Protein AF-A0A2D3D7M2-F1 (afdb_monomer)

pLDDT: mean 86.62, std 9.61, range [43.41, 96.88]

Radius of gyration: 18.15 Å; Cα contacts (8 Å, |Δi|>4): 317; chains: 1; bounding box: 44×39×52 Å

Solvent-accessible surface area (backbone atoms only — not comparable to full-atom values): 11928 Å² total; per-residue (Å²): 133,82,81,83,58,81,52,64,62,19,51,50,49,32,52,54,51,50,49,53,54,52,56,52,27,67,40,88,62,20,60,37,79,91,28,72,54,25,51,49,46,52,49,51,46,51,49,50,35,50,48,37,46,75,18,46,43,56,82,40,58,72,70,36,34,52,52,14,38,52,46,11,52,52,25,34,48,25,42,74,31,35,63,54,14,27,73,74,68,73,52,82,61,94,44,69,72,51,36,53,54,26,9,57,51,21,22,52,56,39,44,57,52,48,51,52,49,50,51,51,54,50,51,52,55,56,71,70,45,82,80,76,70,66,57,70,60,45,42,54,33,32,51,51,52,28,51,21,22,34,20,31,29,20,49,72,42,42,12,47,61,70,62,55,81,87,60,58,68,67,58,52,50,50,49,52,49,51,43,50,50,52,43,52,52,33,50,55,48,37,48,53,47,60,58,70,58,76,60,53,96,82,53,66,63,35,48,53,17,51,13,44,43,42,55,19,43,38,10,39,47,38,37,50,46,44,56,56,58,76,75,109

Organism: NCBI:txid35760

Mean predicted aligned error: 5.94 Å

Foldseek 3Di:
DPPFDDLPLLQVLQVVLCCVLLVLLLPPCLQPLPDPSLVVNLVSLLVLLVVLLQQPQADQPDVLSVLLSVLLVQLLCLLSDLVLLCVVVVDDDPDDLVSNLSSLVSSVVSLVVSLVVQLVVLVVVQVPDPPRPPSVRSSVSSSLSNLLSNLSSLSSCSSVLNPVDPFDVVLSVVLVVVLVVQLVVLSVVLSVCSRVRDGDPPRDPNSNSSSSSSSSNSSNSSSVSSNVRSVD

Nearest PDB structures (foldseek):
  9ivm-assembly1_R  TM=2.338E-01  e=2.227E-01  Homo sapiens
  8qae-assembly1_A  TM=3.007E-01  e=8.054E-01  synthetic construct

Secondary structure (DSSP, 8-state):
-------HHHHHHHHHHHHHHHHHHTSTTTT-TTSHHHHHHHHHHHHHHHHHHHH--S--HHHHHHHHHHHHHHHHHHHH-HHHHHHHH----SSHHHHHHHHHHHHHHHHHHHHHHHHHHHHHHHHT-SS--SHHHHHHHHHHHHHHHHHHGGGGGHHHHHS--SS-HHHHHHHHHHHHHHHHHHHHHHHHHHHH----TT-S-HHHHHHHHHHHHHHHHHHHHHHHHHT-

Sequence (232 aa):
MQPSRSVTRPLLVQIVAYVVLVALACIPGSANVGGVVYSLLLSVVGVLIMLSAFFTPLRDGLPGRITACVLGFCSMICAATPFLGELVFGVHPDGVERSESLSVSAWLAGCATLLVMLLVVSFARQMARNPRTDMIVQMSHMVMDGVSCIAAAGWCFLPMLMHADGVRPVVRALTLAAVALVALALAAMSCLWTRDVRPLDDARSPWIGMGMMPLMLTGAAVGIAVLVMLLV

Structure (mmCIF, N/CA/C/O backbone):
data_AF-A0A2D3D7M2-F1
#
_entry.id   AF-A0A2D3D7M2-F1
#
loop_
_atom_site.group_PDB
_atom_site.id
_atom_site.type_symbol
_atom_site.label_atom_id
_atom_site.label_alt_id
_atom_site.label_comp_id
_atom_site.label_asym_id
_atom_site.label_entity_id
_atom_site.label_seq_id
_atom_site.pdbx_PDB_ins_code
_atom_site.Cartn_x
_atom_site.Cartn_y
_atom_site.Cartn_z
_atom_site.occupancy
_atom_site.B_iso_or_equiv
_atom_site.auth_seq_id
_atom_site.auth_comp_id
_atom_site.auth_asym_id
_atom_site.auth_atom_id
_atom_site.pdbx_PDB_model_num
ATOM 1 N N . MET A 1 1 ? -20.408 -23.092 21.092 1.00 43.41 1 MET A N 1
ATOM 2 C CA . MET A 1 1 ? -19.879 -23.044 19.712 1.00 43.41 1 MET A CA 1
ATOM 3 C C . MET A 1 1 ? -20.422 -21.792 19.041 1.00 43.41 1 MET A C 1
ATOM 5 O O . MET A 1 1 ? -21.629 -21.706 18.862 1.00 43.41 1 MET A O 1
ATOM 9 N N . GLN A 1 2 ? -19.585 -20.789 18.758 1.00 51.88 2 GLN A N 1
ATOM 10 C CA . GLN A 1 2 ? -20.015 -19.655 17.930 1.00 51.88 2 GLN A CA 1
ATOM 11 C C . GLN A 1 2 ? -20.214 -20.152 16.487 1.00 51.88 2 GLN A C 1
ATOM 13 O O . GLN A 1 2 ? -19.377 -20.921 16.011 1.00 51.88 2 GLN A O 1
ATOM 18 N N . PRO A 1 3 ? -21.296 -19.762 15.790 1.00 53.28 3 PRO A N 1
ATOM 19 C CA . PRO A 1 3 ? -21.499 -20.148 14.399 1.00 53.28 3 PRO A CA 1
ATOM 20 C C . PRO A 1 3 ? -20.334 -19.629 13.548 1.00 53.28 3 PRO A C 1
ATOM 22 O O . PRO A 1 3 ? -19.959 -18.457 13.644 1.00 53.28 3 PRO A O 1
ATOM 25 N N . SER A 1 4 ? -19.744 -20.503 12.729 1.00 61.88 4 SER A N 1
ATOM 26 C CA . SER A 1 4 ? -18.637 -20.147 11.841 1.00 61.88 4 SER A CA 1
ATOM 27 C C . SER A 1 4 ? -19.086 -19.054 10.874 1.00 61.88 4 SER A C 1
ATOM 29 O O . SER A 1 4 ? -19.951 -19.284 10.026 1.00 61.88 4 SER A O 1
ATOM 31 N N . ARG A 1 5 ? -18.517 -17.852 10.991 1.00 69.56 5 ARG A N 1
ATOM 32 C CA . ARG A 1 5 ? -18.797 -16.769 10.044 1.00 69.56 5 ARG A CA 1
ATOM 33 C C . ARG A 1 5 ? -18.229 -17.104 8.670 1.00 69.56 5 ARG A C 1
ATOM 35 O O . ARG A 1 5 ? -17.146 -17.674 8.557 1.00 69.56 5 ARG A O 1
ATOM 42 N N . SER A 1 6 ? -18.968 -16.738 7.624 1.00 78.88 6 SER A N 1
ATOM 43 C CA . SER A 1 6 ? -18.541 -16.954 6.240 1.00 78.88 6 SER A CA 1
ATOM 44 C C . SER A 1 6 ? -17.305 -16.110 5.923 1.00 78.88 6 SER A C 1
ATOM 46 O O . SER A 1 6 ? -17.348 -14.881 5.960 1.00 78.88 6 SER A O 1
ATOM 48 N N . VAL A 1 7 ? -16.214 -16.793 5.579 1.00 86.19 7 VAL A N 1
ATOM 49 C CA . VAL A 1 7 ? -14.939 -16.194 5.151 1.00 86.19 7 VAL A CA 1
ATOM 50 C C . VAL A 1 7 ? -14.919 -15.924 3.637 1.00 86.19 7 VAL A C 1
ATOM 52 O O . VAL A 1 7 ? -14.064 -15.212 3.122 1.00 86.19 7 VAL A O 1
ATOM 55 N N . THR A 1 8 ? -15.912 -16.428 2.903 1.00 88.00 8 THR A N 1
ATOM 56 C CA . THR A 1 8 ? -15.992 -16.317 1.441 1.00 88.00 8 THR A CA 1
ATOM 57 C C . THR A 1 8 ? -16.065 -14.865 0.970 1.00 88.00 8 THR A C 1
ATOM 59 O O . THR A 1 8 ? -15.413 -14.500 -0.000 1.00 88.00 8 THR A O 1
ATOM 62 N N . ARG A 1 9 ? -16.828 -14.014 1.668 1.00 89.62 9 ARG A N 1
ATOM 63 C CA . ARG A 1 9 ? -17.005 -12.598 1.298 1.00 89.62 9 ARG A CA 1
ATOM 64 C C . ARG A 1 9 ? -15.708 -11.777 1.383 1.00 89.62 9 ARG A C 1
ATOM 66 O O . ARG A 1 9 ? -15.372 -11.162 0.374 1.00 89.62 9 ARG A O 1
ATOM 73 N N . PRO A 1 10 ? -14.966 -11.752 2.511 1.00 89.25 10 PRO A N 1
ATOM 74 C CA . PRO A 1 10 ? -13.709 -11.001 2.579 1.00 89.25 10 PRO A CA 1
ATOM 75 C C . PRO A 1 10 ? -12.643 -11.538 1.615 1.00 89.25 10 PRO A C 1
ATOM 77 O O . PRO A 1 10 ? -11.911 -10.743 1.032 1.00 89.25 10 PRO A O 1
ATOM 80 N N . LEU A 1 11 ? -12.593 -12.855 1.382 1.00 91.62 11 LEU A N 1
ATOM 81 C CA . LEU A 1 11 ? -11.692 -13.438 0.380 1.00 91.62 11 LEU A CA 1
ATOM 82 C C . LEU A 1 11 ? -12.047 -13.004 -1.045 1.00 91.62 11 LEU A C 1
ATOM 84 O O . LEU A 1 11 ? -11.156 -12.698 -1.828 1.00 91.62 11 LEU A O 1
ATOM 88 N N . LEU A 1 12 ? -13.336 -12.930 -1.386 1.00 92.75 12 LEU A N 1
ATOM 89 C CA . LEU A 1 12 ? -13.764 -12.451 -2.700 1.00 92.75 12 LEU A CA 1
ATOM 90 C C . LEU A 1 12 ? -13.337 -10.993 -2.917 1.00 92.75 12 LEU A C 1
ATOM 92 O O . LEU A 1 12 ? -12.817 -10.668 -3.980 1.00 92.75 12 LEU A O 1
ATOM 96 N N . VAL A 1 13 ? -13.475 -10.139 -1.896 1.00 92.31 13 VAL A N 1
ATOM 97 C CA . VAL A 1 13 ? -12.991 -8.746 -1.939 1.00 92.31 13 VAL A CA 1
ATOM 98 C C . VAL A 1 13 ? -11.482 -8.692 -2.199 1.00 92.31 13 VAL A C 1
ATOM 100 O O . VAL A 1 13 ? -11.050 -7.925 -3.056 1.00 92.31 13 VAL A O 1
ATOM 103 N N . GLN A 1 14 ? -10.691 -9.531 -1.519 1.00 93.50 14 GLN A N 1
ATOM 104 C CA . GLN A 1 14 ? -9.246 -9.632 -1.760 1.00 93.50 14 GLN A CA 1
ATOM 105 C C . GLN A 1 14 ? -8.944 -10.028 -3.201 1.00 93.50 14 GLN A C 1
ATOM 107 O O . GLN A 1 14 ? -8.192 -9.331 -3.874 1.00 93.50 14 GLN A O 1
ATOM 112 N N . ILE A 1 15 ? -9.547 -11.118 -3.684 1.00 94.56 15 ILE A N 1
ATOM 113 C CA . ILE A 1 15 ? -9.306 -11.642 -5.034 1.00 94.56 15 ILE A CA 1
ATOM 114 C C . ILE A 1 15 ? -9.628 -10.579 -6.084 1.00 94.56 15 ILE A C 1
ATOM 116 O O . ILE A 1 15 ? -8.803 -10.320 -6.954 1.00 94.56 15 ILE A O 1
ATOM 120 N N . VAL A 1 16 ? -10.789 -9.923 -5.983 1.00 95.38 16 VAL A N 1
ATOM 121 C CA . VAL A 1 16 ? -11.181 -8.862 -6.922 1.00 95.38 16 VAL A CA 1
ATOM 122 C C . VAL A 1 16 ? -10.174 -7.714 -6.897 1.00 95.38 16 VAL A C 1
ATOM 124 O O . VAL A 1 16 ? -9.747 -7.258 -7.955 1.00 95.38 16 VAL A O 1
ATOM 127 N N . ALA A 1 17 ? -9.747 -7.270 -5.715 1.00 94.62 17 ALA A N 1
ATOM 128 C CA . ALA A 1 17 ? -8.796 -6.172 -5.602 1.00 94.62 17 ALA A CA 1
ATOM 129 C C . ALA A 1 17 ? -7.396 -6.535 -6.134 1.00 94.62 17 ALA A C 1
ATOM 131 O O . ALA A 1 17 ? -6.806 -5.736 -6.861 1.00 94.62 17 ALA A O 1
ATOM 132 N N . TYR A 1 18 ? -6.892 -7.744 -5.854 1.00 95.81 18 TYR A N 1
ATOM 133 C CA . TYR A 1 18 ? -5.643 -8.243 -6.442 1.00 95.81 18 TYR A C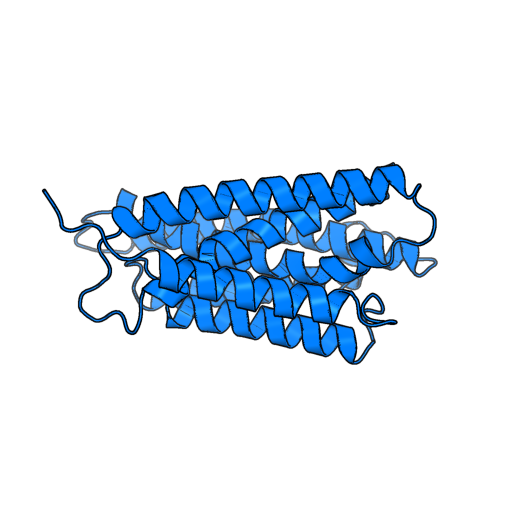A 1
ATOM 134 C C . TYR A 1 18 ? -5.735 -8.301 -7.968 1.00 95.81 18 TYR A C 1
ATOM 136 O O . TYR A 1 18 ? -4.822 -7.837 -8.643 1.00 95.81 18 TYR A O 1
ATOM 144 N N . VAL A 1 19 ? -6.839 -8.822 -8.517 1.00 95.94 19 VAL A N 1
ATOM 145 C CA . VAL A 1 19 ? -7.050 -8.887 -9.971 1.00 95.94 19 VAL A CA 1
ATOM 146 C C . VAL A 1 19 ? -7.011 -7.492 -10.587 1.00 95.94 19 VAL A C 1
ATOM 148 O O . VAL A 1 19 ? -6.330 -7.306 -11.588 1.00 95.94 19 VAL A O 1
ATOM 151 N N . VAL A 1 20 ? -7.678 -6.505 -9.981 1.00 95.69 20 VAL A N 1
ATOM 152 C CA . VAL A 1 20 ? -7.669 -5.118 -10.474 1.00 95.69 20 VAL A CA 1
ATOM 153 C C . VAL A 1 20 ? -6.257 -4.526 -10.456 1.00 95.69 20 VAL A C 1
ATOM 155 O O . VAL A 1 20 ? -5.818 -3.979 -11.466 1.00 95.69 20 VAL A O 1
ATOM 158 N N . LEU A 1 21 ? -5.531 -4.655 -9.341 1.00 95.31 21 LEU A N 1
ATOM 159 C CA . LEU A 1 21 ? -4.177 -4.106 -9.199 1.00 95.31 21 LEU A CA 1
ATOM 160 C C . LEU A 1 21 ? -3.185 -4.768 -10.162 1.00 95.31 21 LEU A C 1
ATOM 162 O O . LEU A 1 21 ? -2.430 -4.075 -10.841 1.00 95.31 21 LEU A O 1
ATOM 166 N N . VAL A 1 22 ? -3.214 -6.099 -10.260 1.00 94.94 22 VAL A N 1
ATOM 167 C CA . VAL A 1 22 ? -2.335 -6.861 -11.156 1.00 94.94 22 VAL A CA 1
ATOM 168 C C . VAL A 1 22 ? -2.667 -6.572 -12.615 1.00 94.94 22 VAL A C 1
ATOM 170 O O . VAL A 1 22 ? -1.752 -6.337 -13.399 1.00 94.94 22 VAL A O 1
ATOM 173 N N . ALA A 1 23 ? -3.951 -6.540 -12.986 1.00 94.38 23 ALA A N 1
ATOM 174 C CA . ALA A 1 23 ? -4.359 -6.222 -14.351 1.00 94.38 23 ALA A CA 1
ATOM 175 C C . ALA A 1 23 ? -3.849 -4.840 -14.770 1.00 94.38 23 ALA A C 1
ATOM 177 O O . ALA A 1 23 ? -3.286 -4.709 -15.852 1.00 94.38 23 ALA A O 1
ATOM 178 N N . LEU A 1 24 ? -3.984 -3.840 -13.893 1.00 93.06 24 LEU A N 1
ATOM 179 C CA . LEU A 1 24 ? -3.524 -2.479 -14.151 1.00 93.06 24 LEU A CA 1
ATOM 180 C C . LEU A 1 24 ? -1.994 -2.390 -14.249 1.00 93.06 24 LEU A C 1
ATOM 182 O O . LEU A 1 24 ? -1.477 -1.703 -15.128 1.00 93.06 24 LEU A O 1
ATOM 186 N N . ALA A 1 25 ? -1.274 -3.125 -13.400 1.00 92.25 25 ALA A N 1
ATOM 187 C CA . ALA A 1 25 ? 0.186 -3.185 -13.423 1.00 92.25 25 ALA A CA 1
ATOM 188 C C . ALA A 1 25 ? 0.766 -3.970 -14.608 1.00 92.25 25 ALA A C 1
ATOM 190 O O . ALA A 1 25 ? 1.936 -3.800 -14.920 1.00 92.25 25 ALA A O 1
ATOM 191 N N . CYS A 1 26 ? 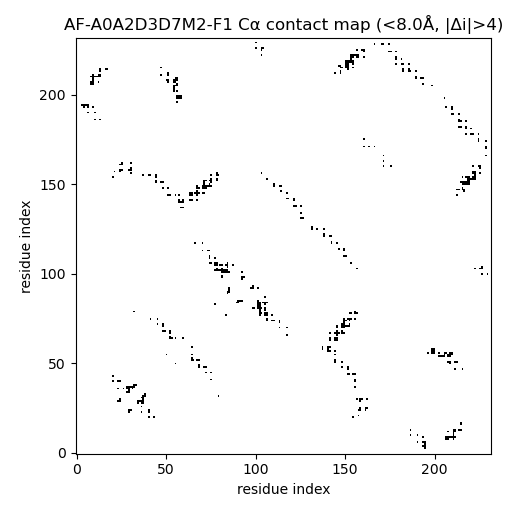-0.021 -4.820 -15.272 1.00 92.31 26 CYS A N 1
ATOM 192 C CA . CYS A 1 26 ? 0.411 -5.516 -16.489 1.00 92.31 26 CYS A CA 1
ATOM 193 C C . CYS A 1 26 ? 0.230 -4.674 -17.759 1.00 92.31 26 CYS A C 1
ATOM 195 O O . CYS A 1 26 ? 0.692 -5.079 -18.828 1.00 92.31 26 CYS A O 1
ATOM 197 N N . ILE A 1 27 ? -0.481 -3.542 -17.686 1.00 92.88 27 ILE A N 1
ATOM 198 C CA . ILE A 1 27 ? -0.710 -2.695 -18.857 1.00 92.88 27 ILE A CA 1
ATOM 199 C C . ILE A 1 27 ? 0.629 -2.072 -19.285 1.00 92.88 27 ILE A C 1
ATOM 201 O O . ILE A 1 27 ? 1.303 -1.463 -18.450 1.00 92.88 27 ILE A O 1
ATOM 205 N N . PRO A 1 28 ? 1.012 -2.158 -20.574 1.00 86.31 28 PRO A N 1
ATOM 206 C CA . PRO A 1 28 ? 2.222 -1.516 -21.074 1.00 86.31 28 PRO A CA 1
ATOM 207 C C . PRO A 1 28 ? 2.250 -0.017 -20.748 1.00 86.31 28 PRO A C 1
ATOM 209 O O . PRO A 1 28 ? 1.272 0.697 -20.969 1.00 86.31 28 PRO A O 1
ATOM 212 N N . GLY A 1 29 ? 3.376 0.462 -20.219 1.00 82.06 29 GLY A N 1
ATOM 213 C CA . GLY A 1 29 ? 3.531 1.857 -19.794 1.00 82.06 29 GLY A CA 1
ATOM 214 C C . GLY A 1 29 ? 2.978 2.170 -18.399 1.00 82.06 29 GLY A C 1
ATOM 215 O O . GLY A 1 29 ? 3.036 3.325 -17.983 1.00 82.06 29 GLY A O 1
ATOM 216 N N . SER A 1 30 ? 2.491 1.172 -17.652 1.00 86.50 30 SER A N 1
ATOM 217 C CA . SER A 1 30 ? 2.068 1.324 -16.250 1.00 86.50 30 SER A CA 1
ATOM 218 C C . SER A 1 30 ? 3.205 1.727 -15.303 1.00 86.50 30 SER A C 1
ATOM 220 O O . SER A 1 30 ? 2.939 2.364 -14.288 1.00 86.50 30 SER A O 1
ATOM 222 N N . ALA A 1 31 ? 4.459 1.400 -15.637 1.00 83.88 31 ALA A N 1
ATOM 223 C CA . ALA A 1 31 ? 5.645 1.795 -14.870 1.00 83.88 31 ALA A CA 1
ATOM 224 C C . ALA A 1 31 ? 6.023 3.275 -15.051 1.00 83.88 31 ALA A C 1
ATOM 226 O O . ALA A 1 31 ? 6.748 3.835 -14.234 1.00 83.88 31 ALA A O 1
ATOM 227 N N . ASN A 1 32 ? 5.504 3.944 -16.086 1.00 83.12 32 ASN A N 1
ATOM 228 C CA . ASN A 1 32 ? 5.784 5.357 -16.295 1.00 83.12 32 ASN A CA 1
ATOM 229 C C . ASN A 1 32 ? 4.994 6.203 -15.286 1.00 83.12 32 ASN A C 1
ATOM 231 O O . ASN A 1 32 ? 3.787 6.388 -15.446 1.00 83.12 32 ASN A O 1
ATOM 235 N N . VAL A 1 33 ? 5.689 6.759 -14.291 1.00 74.19 33 VAL A N 1
ATOM 236 C CA . VAL A 1 33 ? 5.120 7.586 -13.208 1.00 74.19 33 VAL A CA 1
ATOM 237 C C . VAL A 1 33 ? 4.312 8.786 -13.734 1.00 74.19 33 VAL A C 1
ATOM 239 O O . VAL A 1 33 ? 3.323 9.182 -13.123 1.00 74.19 33 VAL A O 1
ATOM 242 N N . GLY A 1 34 ? 4.672 9.339 -14.899 1.00 77.69 34 GLY A N 1
ATOM 243 C CA . GLY A 1 34 ? 3.922 10.424 -15.554 1.00 77.69 34 GLY A CA 1
ATOM 244 C C . GLY A 1 34 ? 2.757 9.955 -16.438 1.00 77.69 34 GLY A C 1
ATOM 245 O O . GLY A 1 34 ? 2.073 10.771 -17.054 1.00 77.69 34 GLY A O 1
ATOM 246 N N . GLY A 1 35 ? 2.548 8.644 -16.554 1.00 83.50 35 GLY A N 1
ATOM 247 C CA . GLY A 1 35 ? 1.571 8.034 -17.444 1.00 83.50 35 GLY A CA 1
ATOM 248 C C . GLY A 1 35 ? 0.143 8.031 -16.895 1.00 83.50 35 GLY A C 1
ATOM 249 O O . GLY A 1 35 ? -0.109 7.997 -15.687 1.00 83.50 35 GLY A O 1
ATOM 250 N N . VAL A 1 36 ? -0.825 7.974 -17.814 1.00 89.56 36 VAL A N 1
ATOM 251 C CA . VAL A 1 36 ? -2.258 7.850 -17.484 1.00 89.56 36 VAL A CA 1
ATOM 252 C C . VAL A 1 36 ? -2.530 6.577 -16.680 1.00 89.56 36 VAL A C 1
ATOM 254 O O . VAL A 1 36 ? -3.287 6.602 -15.716 1.00 89.56 36 VAL A O 1
ATOM 257 N N . VAL A 1 37 ? -1.879 5.467 -17.034 1.00 89.38 37 VAL A N 1
ATOM 258 C CA . VAL A 1 37 ? -2.061 4.170 -16.365 1.00 89.38 37 VAL A CA 1
ATOM 259 C C . VAL A 1 37 ? -1.553 4.204 -14.921 1.00 89.38 37 VAL A C 1
ATOM 261 O O . VAL A 1 37 ? -2.234 3.715 -14.022 1.00 89.38 37 VAL A O 1
ATOM 264 N N . TYR A 1 38 ? -0.410 4.846 -14.672 1.00 88.50 38 TYR A N 1
ATOM 265 C CA . TYR A 1 38 ? 0.096 5.047 -13.314 1.00 88.50 38 TYR A CA 1
ATOM 266 C C . TYR A 1 38 ? -0.825 5.964 -12.496 1.00 88.50 38 TYR A C 1
ATOM 268 O O . TYR A 1 38 ? -1.112 5.693 -11.332 1.00 88.50 38 TYR A O 1
ATOM 276 N N . SER A 1 39 ? -1.389 7.001 -13.123 1.00 91.50 39 SER A N 1
ATOM 277 C CA . SER A 1 39 ? -2.392 7.870 -12.487 1.00 91.50 39 SER A CA 1
ATOM 278 C C . SER A 1 39 ? -3.674 7.111 -12.117 1.00 91.50 39 SER A C 1
ATO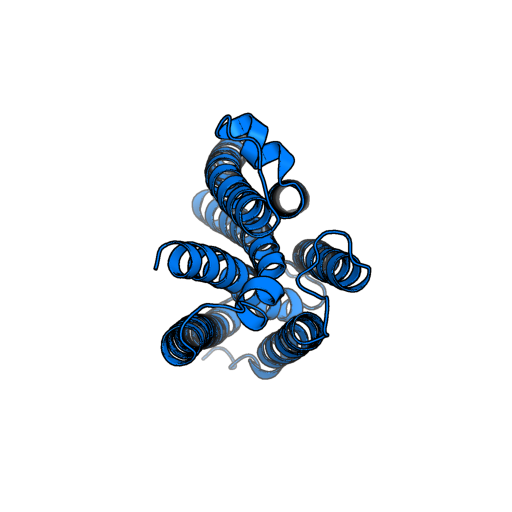M 280 O O . SER A 1 39 ? -4.252 7.337 -11.050 1.00 91.50 39 SER A O 1
ATOM 282 N N . LEU A 1 40 ? -4.110 6.167 -12.959 1.00 92.75 40 LEU A N 1
ATOM 283 C CA . LEU A 1 40 ? -5.206 5.251 -12.630 1.00 92.75 40 LEU A CA 1
ATOM 284 C C . LEU A 1 40 ? -4.837 4.348 -11.449 1.00 92.75 40 LEU A C 1
ATOM 286 O O . LEU A 1 40 ? -5.676 4.132 -10.578 1.00 92.75 40 LEU A O 1
ATOM 290 N N . LEU A 1 41 ? -3.593 3.864 -11.371 1.00 93.31 41 LEU A N 1
ATOM 291 C CA . LEU A 1 41 ? -3.132 3.035 -10.254 1.00 93.31 41 LEU A CA 1
ATOM 292 C C . LEU A 1 41 ? -3.135 3.818 -8.941 1.00 93.31 41 LEU A C 1
ATOM 294 O O . LEU A 1 41 ? -3.698 3.340 -7.958 1.00 93.31 41 LEU A O 1
ATOM 298 N N . LEU A 1 42 ? -2.612 5.046 -8.947 1.00 92.88 42 LEU A N 1
ATOM 299 C CA . LEU A 1 42 ? -2.710 5.965 -7.811 1.00 92.88 42 LEU A CA 1
ATOM 300 C C . LEU A 1 42 ? -4.166 6.200 -7.401 1.00 92.88 42 LEU A C 1
ATOM 302 O O . LEU A 1 42 ? -4.488 6.182 -6.216 1.00 92.88 42 LEU A O 1
ATOM 306 N N . SER A 1 43 ? -5.061 6.370 -8.376 1.00 94.38 43 SER A N 1
ATOM 307 C CA . SER A 1 43 ? -6.492 6.550 -8.112 1.00 94.38 43 SER A CA 1
ATOM 308 C C . SER A 1 43 ? -7.101 5.313 -7.446 1.00 94.38 43 SER A C 1
ATOM 310 O O . SER A 1 43 ? -7.822 5.445 -6.460 1.00 94.38 43 SER A O 1
ATOM 312 N N . VAL A 1 44 ? -6.781 4.108 -7.930 1.00 95.25 44 VAL A N 1
ATOM 313 C CA . VAL A 1 44 ? -7.229 2.842 -7.325 1.00 95.25 44 VAL A CA 1
ATOM 314 C C . VAL A 1 44 ? -6.693 2.703 -5.899 1.00 95.25 44 VAL A C 1
ATOM 316 O O . VAL A 1 44 ? -7.468 2.402 -4.994 1.00 95.25 44 VAL A O 1
ATOM 319 N N . VAL A 1 45 ? -5.407 2.974 -5.665 1.00 95.50 45 VAL A N 1
ATOM 320 C CA . VAL A 1 45 ? -4.801 2.928 -4.323 1.00 95.50 45 VAL A CA 1
ATOM 321 C C . VAL A 1 45 ? -5.442 3.958 -3.387 1.00 95.50 45 VAL A C 1
ATOM 323 O O . VAL A 1 45 ? -5.792 3.622 -2.255 1.00 95.50 45 VAL A O 1
ATOM 326 N N . GLY A 1 46 ? -5.696 5.178 -3.861 1.00 95.31 46 GLY A N 1
ATOM 327 C CA . GLY A 1 46 ? -6.426 6.200 -3.110 1.00 95.31 46 GLY A CA 1
ATOM 328 C C . GLY A 1 46 ? -7.851 5.764 -2.753 1.00 95.31 46 GLY A C 1
ATOM 329 O O . GLY A 1 46 ? -8.288 5.936 -1.614 1.00 95.31 46 GLY A O 1
ATOM 330 N N . VAL A 1 47 ? -8.560 5.121 -3.686 1.00 94.81 47 VAL A N 1
ATOM 331 C CA . VAL A 1 47 ? -9.877 4.522 -3.425 1.00 94.81 47 VAL A CA 1
ATOM 332 C C . VAL A 1 47 ? -9.777 3.406 -2.387 1.00 94.81 47 VAL A C 1
ATOM 334 O O . VAL A 1 47 ? -10.642 3.335 -1.519 1.00 94.81 47 VAL A O 1
ATOM 337 N N . LEU A 1 48 ? -8.726 2.578 -2.403 1.00 93.69 48 LEU A N 1
ATOM 338 C CA . LEU A 1 48 ? -8.511 1.566 -1.364 1.00 93.69 48 LEU A CA 1
ATOM 339 C C . LEU A 1 48 ? -8.329 2.209 0.021 1.00 93.69 48 LEU A C 1
ATOM 341 O O . LEU A 1 48 ? -8.949 1.759 0.980 1.00 93.69 48 LEU A O 1
ATOM 345 N N . ILE A 1 49 ? -7.556 3.292 0.133 1.00 93.75 49 ILE A N 1
ATOM 346 C CA . ILE A 1 49 ? -7.375 4.029 1.399 1.00 93.75 49 ILE A CA 1
ATOM 347 C C . ILE A 1 49 ? -8.697 4.662 1.874 1.00 93.75 49 ILE A C 1
ATOM 349 O O . ILE A 1 49 ? -8.990 4.703 3.069 1.00 93.75 49 ILE A O 1
ATOM 353 N N . MET A 1 50 ? -9.536 5.146 0.955 1.00 92.00 50 MET A N 1
ATOM 354 C CA . MET A 1 50 ? -10.861 5.673 1.305 1.00 92.00 50 MET A CA 1
ATOM 355 C C . MET A 1 50 ? -11.822 4.573 1.731 1.00 92.00 50 MET A C 1
ATOM 357 O O . MET A 1 50 ? -12.463 4.684 2.774 1.00 92.00 50 MET A O 1
ATOM 361 N N . LEU A 1 51 ? -11.916 3.493 0.964 1.00 89.50 51 LEU A N 1
ATOM 362 C CA . LEU A 1 51 ? -12.778 2.363 1.286 1.00 89.50 51 LEU A CA 1
ATOM 363 C C . LEU A 1 51 ? -12.361 1.700 2.603 1.00 89.50 51 LEU A C 1
ATOM 365 O O . LEU A 1 51 ? -13.246 1.353 3.383 1.00 89.50 51 LEU A O 1
ATOM 369 N N . SER A 1 52 ? -11.061 1.575 2.894 1.00 85.88 52 SER A N 1
ATOM 370 C CA . SER A 1 52 ? -10.600 1.043 4.181 1.00 85.88 52 SER A CA 1
ATOM 371 C C . SER A 1 52 ? -11.072 1.921 5.327 1.00 85.88 52 SER A C 1
ATOM 373 O O . SER A 1 52 ? -11.671 1.411 6.267 1.00 85.88 52 SER A O 1
ATOM 375 N N . ALA A 1 53 ? -10.933 3.240 5.210 1.00 83.31 53 ALA A N 1
ATOM 376 C CA . ALA A 1 53 ? -11.445 4.144 6.216 1.00 83.31 53 ALA A CA 1
ATOM 377 C C . ALA A 1 53 ? -12.962 4.042 6.336 1.00 83.31 53 ALA A C 1
ATOM 379 O O . ALA A 1 53 ? -13.470 3.967 7.449 1.00 83.31 53 ALA A O 1
ATOM 380 N N . PHE A 1 54 ? -13.717 3.961 5.236 1.00 82.31 54 PHE A N 1
ATOM 381 C CA . PHE A 1 54 ? -15.178 3.849 5.281 1.00 82.31 54 PHE A CA 1
ATOM 382 C C . PHE A 1 54 ? -15.682 2.530 5.882 1.00 82.31 54 PHE A C 1
ATOM 384 O O . PHE A 1 54 ? -16.653 2.542 6.642 1.00 82.31 54 PHE A O 1
ATOM 391 N N . PHE A 1 55 ? -15.002 1.426 5.592 1.00 82.75 55 PHE A N 1
ATOM 392 C CA . PHE A 1 55 ? -15.420 0.072 5.942 1.00 82.75 55 PHE A CA 1
ATOM 393 C C . PHE A 1 55 ? -14.541 -0.588 7.008 1.00 82.75 55 PHE A C 1
ATOM 395 O O . PHE A 1 55 ? -14.618 -1.811 7.165 1.00 82.75 55 PHE A O 1
ATOM 402 N N . THR A 1 56 ? -13.712 0.187 7.724 1.00 76.38 56 THR A N 1
ATOM 403 C CA . THR A 1 56 ? -12.751 -0.370 8.683 1.00 76.38 56 THR A CA 1
ATOM 404 C C . THR A 1 56 ? -13.482 -1.264 9.687 1.00 76.38 56 THR A C 1
ATOM 406 O O . THR A 1 56 ? -14.501 -0.862 10.262 1.00 76.38 56 THR A O 1
ATOM 409 N N . PRO A 1 57 ? -13.023 -2.509 9.883 1.00 68.56 57 PRO A N 1
ATOM 410 C CA . PRO A 1 57 ? -13.701 -3.448 10.763 1.00 68.56 57 PRO A CA 1
ATOM 411 C C . PRO A 1 57 ? -13.386 -3.163 12.240 1.00 68.56 57 PRO A C 1
ATOM 413 O O . PRO A 1 57 ? -13.998 -3.763 13.127 1.00 68.56 57 PRO A O 1
ATOM 416 N N . LEU A 1 58 ? -12.416 -2.277 12.497 1.00 71.19 58 LEU A N 1
ATOM 417 C CA . LEU A 1 58 ? -11.820 -2.023 13.799 1.00 71.19 58 LEU A CA 1
ATOM 418 C C . LEU A 1 58 ? -12.461 -0.807 14.490 1.00 71.19 58 LEU A C 1
ATOM 420 O O . LEU A 1 58 ? -12.877 0.167 13.865 1.00 71.19 58 LEU A O 1
ATOM 424 N N . ARG A 1 59 ? -12.588 -0.878 15.819 1.00 63.09 59 ARG A N 1
ATOM 425 C CA . ARG A 1 59 ? -13.418 0.034 16.631 1.00 63.09 59 ARG A CA 1
ATOM 426 C C . ARG A 1 59 ? -12.704 1.344 17.017 1.00 63.09 59 ARG A C 1
ATOM 428 O O . ARG A 1 59 ? -12.747 1.748 18.175 1.00 63.09 59 ARG A O 1
ATOM 435 N N . ASP A 1 60 ? -12.066 2.034 16.071 1.00 66.31 60 ASP A N 1
ATOM 436 C CA . ASP A 1 60 ? -11.218 3.207 16.382 1.00 66.31 60 ASP A CA 1
ATOM 437 C C . ASP A 1 60 ? -11.924 4.563 16.427 1.00 66.31 60 ASP A C 1
ATOM 439 O O . ASP A 1 60 ? -11.320 5.577 16.818 1.00 66.31 60 ASP A O 1
ATOM 443 N N . GLY A 1 61 ? -13.204 4.586 16.049 1.00 75.00 61 GLY A N 1
ATOM 444 C CA . GLY A 1 61 ? -14.004 5.800 15.915 1.00 75.00 61 GLY A CA 1
ATOM 445 C C . GLY A 1 61 ? -13.538 6.708 14.770 1.00 75.00 61 GLY A C 1
ATOM 446 O O . GLY A 1 61 ? -12.544 6.451 14.092 1.00 75.00 61 GLY A O 1
ATOM 447 N N . LEU A 1 62 ? -14.262 7.811 14.556 1.00 83.62 62 LEU A N 1
ATOM 448 C CA . LEU A 1 62 ? -13.991 8.761 13.469 1.00 83.62 62 LEU A CA 1
ATOM 449 C C . LEU A 1 62 ? -12.549 9.316 13.458 1.00 83.62 62 LEU A C 1
ATOM 451 O O . LEU A 1 62 ? -11.946 9.329 12.387 1.00 83.62 62 LEU A O 1
ATOM 455 N N . PRO A 1 63 ? -11.939 9.701 14.600 1.00 83.56 63 PRO A N 1
ATOM 456 C CA . PRO A 1 63 ? -10.592 10.268 14.582 1.00 83.56 63 PRO A CA 1
ATOM 457 C C . PRO A 1 63 ? -9.519 9.286 14.101 1.00 83.56 63 PRO A C 1
ATOM 459 O O . PRO A 1 63 ? -8.564 9.711 13.469 1.00 83.56 63 PRO A O 1
ATOM 462 N N . GLY A 1 64 ? -9.666 7.985 14.389 1.00 85.69 64 GLY A N 1
ATOM 463 C CA . GLY A 1 64 ? -8.681 6.967 13.987 1.00 85.69 64 GLY A CA 1
ATOM 464 C C . GLY A 1 64 ? -8.673 6.749 12.478 1.00 85.69 64 GLY A C 1
ATOM 465 O O . GLY A 1 64 ? -7.618 6.693 11.852 1.00 85.69 64 GLY A O 1
ATOM 466 N N . ARG A 1 65 ? -9.873 6.757 11.895 1.00 88.62 65 ARG A N 1
ATOM 467 C CA . ARG A 1 65 ? -10.090 6.649 10.450 1.00 88.62 65 ARG A CA 1
ATOM 468 C C . ARG A 1 65 ? -9.478 7.838 9.718 1.00 88.62 65 ARG A C 1
ATOM 470 O O . ARG A 1 65 ? -8.773 7.654 8.736 1.00 88.62 65 ARG A O 1
ATOM 477 N N . ILE A 1 66 ? -9.684 9.052 10.240 1.00 90.75 66 ILE A N 1
ATOM 478 C CA . ILE A 1 66 ? -9.083 10.271 9.681 1.00 90.75 66 ILE A CA 1
ATOM 479 C C . ILE A 1 66 ? -7.555 10.188 9.741 1.00 90.75 66 ILE A C 1
ATOM 481 O O . ILE A 1 66 ? -6.899 10.448 8.736 1.00 90.75 66 ILE A O 1
ATOM 485 N N . THR A 1 67 ? -6.979 9.788 10.881 1.00 90.38 67 THR A N 1
ATOM 486 C CA . THR A 1 67 ? -5.520 9.651 10.996 1.00 90.38 67 THR A CA 1
ATOM 487 C C . THR A 1 67 ? -4.965 8.614 10.021 1.00 90.38 67 THR A C 1
ATOM 489 O O . THR A 1 67 ? -3.976 8.894 9.350 1.00 90.38 67 THR A O 1
ATOM 492 N N . ALA A 1 68 ? -5.626 7.462 9.872 1.00 92.25 68 ALA A N 1
ATOM 493 C CA . ALA A 1 68 ? -5.213 6.428 8.930 1.00 92.25 68 ALA A CA 1
ATOM 494 C C . ALA A 1 68 ? -5.309 6.908 7.470 1.00 92.25 68 ALA A C 1
ATOM 496 O O . ALA A 1 68 ? -4.358 6.723 6.713 1.00 92.25 68 ALA A O 1
ATOM 497 N N . CYS A 1 69 ? -6.395 7.593 7.086 1.00 93.38 69 CYS A N 1
ATOM 498 C CA . CYS A 1 69 ? -6.535 8.212 5.762 1.00 93.38 69 CYS A CA 1
ATOM 499 C C . CYS A 1 69 ? -5.401 9.183 5.449 1.00 93.38 69 CYS A C 1
ATOM 501 O O . CYS A 1 69 ? -4.792 9.096 4.385 1.00 93.38 69 CYS A O 1
ATOM 503 N N . VAL A 1 70 ? -5.151 10.127 6.361 1.00 95.25 70 VAL A N 1
ATOM 504 C CA . VAL A 1 70 ? -4.155 11.185 6.163 1.00 95.25 70 VAL A CA 1
ATOM 505 C C . VAL A 1 70 ? -2.775 10.565 5.994 1.00 95.25 70 VAL A C 1
ATOM 507 O O . VAL A 1 70 ? -2.088 10.870 5.025 1.00 95.25 70 VAL A O 1
ATOM 510 N N . LEU A 1 71 ? -2.398 9.632 6.872 1.00 95.50 71 LEU A N 1
ATOM 511 C CA . LEU A 1 71 ? -1.108 8.951 6.783 1.00 95.50 71 LEU A CA 1
ATOM 512 C C . LEU A 1 71 ? -0.989 8.083 5.523 1.00 95.50 71 LEU A C 1
ATOM 514 O O . LEU A 1 71 ? 0.076 8.057 4.911 1.00 95.50 71 LEU A O 1
ATOM 518 N N . GLY A 1 72 ? -2.070 7.421 5.100 1.00 95.44 72 GLY A N 1
ATOM 519 C CA . GLY A 1 72 ? -2.102 6.658 3.852 1.00 95.44 72 GLY A CA 1
ATOM 520 C C . GLY A 1 72 ? -1.877 7.538 2.623 1.00 95.44 72 GLY A C 1
ATOM 521 O O . GLY A 1 72 ? -1.030 7.225 1.788 1.00 95.44 72 GLY A O 1
ATOM 522 N N . PHE A 1 73 ? -2.560 8.682 2.533 1.00 96.12 73 PHE A N 1
ATOM 523 C CA . PHE A 1 73 ? -2.331 9.631 1.442 1.00 96.12 73 PHE A CA 1
ATOM 524 C C . PHE A 1 73 ? -0.943 10.266 1.494 1.00 96.12 73 PHE A C 1
ATOM 526 O O . PHE A 1 73 ? -0.311 10.400 0.449 1.00 96.12 73 PHE A O 1
ATOM 533 N N . CYS A 1 74 ? -0.428 10.601 2.680 1.00 95.56 74 CYS A N 1
ATOM 534 C CA . CYS A 1 74 ? 0.957 11.047 2.822 1.00 95.56 74 CYS A CA 1
ATOM 535 C C . CYS A 1 74 ? 1.939 9.982 2.312 1.00 95.56 74 CYS A C 1
ATOM 537 O O . CYS A 1 74 ? 2.856 10.318 1.569 1.00 95.56 74 CYS A O 1
ATOM 539 N N . SER A 1 75 ? 1.719 8.701 2.629 1.00 95.75 75 SER A N 1
ATOM 540 C CA . SER A 1 75 ? 2.542 7.601 2.109 1.00 95.75 75 SER A CA 1
ATOM 541 C C . SER A 1 75 ? 2.440 7.476 0.585 1.00 95.75 75 SER A C 1
ATOM 543 O O . SER A 1 75 ? 3.454 7.318 -0.092 1.00 95.75 75 SER A O 1
ATOM 545 N N . MET A 1 76 ? 1.239 7.634 0.022 1.00 93.62 76 MET A N 1
ATOM 546 C CA . MET A 1 76 ? 1.021 7.638 -1.428 1.00 93.62 76 MET A CA 1
ATOM 547 C C . MET A 1 76 ? 1.753 8.799 -2.117 1.00 93.62 76 MET A C 1
ATOM 549 O O . MET A 1 76 ? 2.332 8.604 -3.182 1.00 93.62 76 MET A O 1
ATOM 553 N N . ILE A 1 77 ? 1.789 9.984 -1.497 1.00 92.12 77 ILE A N 1
ATOM 554 C CA . ILE A 1 77 ? 2.578 11.127 -1.982 1.00 92.12 77 ILE A CA 1
ATOM 555 C C . ILE A 1 77 ? 4.075 10.803 -1.932 1.00 92.12 77 ILE A C 1
ATOM 557 O O . ILE A 1 77 ? 4.779 11.085 -2.902 1.00 92.12 77 ILE A O 1
ATOM 561 N N . CYS A 1 78 ? 4.560 10.166 -0.858 1.00 91.00 78 CYS A N 1
ATOM 562 C CA . CYS A 1 78 ? 5.947 9.702 -0.778 1.00 91.00 78 CYS A CA 1
ATOM 563 C C . CYS A 1 78 ? 6.292 8.697 -1.886 1.00 91.00 78 CYS A C 1
ATOM 565 O O . CYS A 1 78 ? 7.387 8.767 -2.431 1.00 91.00 78 CYS A O 1
ATOM 567 N N . ALA A 1 79 ? 5.359 7.816 -2.261 1.00 89.06 79 ALA A N 1
ATOM 568 C CA . ALA A 1 79 ? 5.540 6.899 -3.386 1.00 89.06 79 ALA A CA 1
ATOM 569 C C . ALA A 1 79 ? 5.509 7.608 -4.746 1.00 89.06 79 ALA A C 1
ATOM 571 O O . ALA A 1 79 ? 6.317 7.315 -5.618 1.00 89.06 79 ALA A O 1
ATOM 572 N N . ALA A 1 80 ? 4.611 8.570 -4.947 1.00 85.81 80 ALA A N 1
ATOM 573 C CA . ALA A 1 80 ? 4.447 9.234 -6.238 1.00 85.81 80 ALA A CA 1
ATOM 574 C C . ALA A 1 80 ? 5.510 10.308 -6.543 1.00 85.81 80 ALA A C 1
ATOM 576 O O . ALA A 1 80 ? 5.593 10.760 -7.683 1.00 85.81 80 ALA A O 1
ATOM 577 N N . THR A 1 81 ? 6.303 10.737 -5.553 1.00 84.75 81 THR A N 1
ATOM 578 C CA . THR A 1 81 ? 7.132 11.950 -5.665 1.00 84.75 81 THR A CA 1
ATOM 579 C C . THR A 1 81 ? 8.633 11.644 -5.558 1.00 84.75 81 THR A C 1
ATOM 581 O O . THR A 1 81 ? 9.182 11.689 -4.454 1.00 84.75 81 THR A O 1
ATOM 584 N N . PRO A 1 82 ? 9.349 11.414 -6.678 1.00 78.62 82 PRO A N 1
ATOM 585 C CA . PRO A 1 82 ? 10.799 11.173 -6.657 1.00 78.62 82 PRO A CA 1
ATOM 586 C C . PRO A 1 82 ? 11.602 12.366 -6.110 1.00 78.62 82 PRO A C 1
ATOM 588 O O . PRO A 1 82 ? 12.654 12.171 -5.507 1.00 78.62 82 PRO A O 1
ATOM 591 N N . PHE A 1 83 ? 11.072 13.591 -6.225 1.00 79.69 83 PHE A N 1
ATOM 592 C CA . PHE A 1 83 ? 11.664 14.801 -5.639 1.00 79.69 83 PHE A CA 1
ATOM 593 C C . PHE A 1 83 ? 11.841 14.713 -4.113 1.00 79.69 83 PHE A C 1
ATOM 595 O O . PHE A 1 83 ? 12.790 15.269 -3.571 1.00 79.69 83 PHE A O 1
ATOM 602 N N . LEU A 1 84 ? 10.974 13.984 -3.397 1.00 78.50 84 LEU A N 1
ATOM 603 C CA . LEU A 1 84 ? 11.174 13.772 -1.959 1.00 78.50 84 LEU A CA 1
ATOM 604 C C . LEU A 1 84 ? 12.403 12.902 -1.686 1.00 78.50 84 LEU A C 1
ATOM 606 O O . LEU A 1 84 ? 13.077 13.112 -0.684 1.00 78.50 84 LEU A O 1
ATOM 610 N N . GLY A 1 85 ? 12.723 11.965 -2.579 1.00 75.25 85 GLY A N 1
ATOM 611 C CA . GLY A 1 85 ? 13.953 11.179 -2.501 1.00 75.25 85 GLY A CA 1
ATOM 612 C C . GLY A 1 85 ? 15.180 12.050 -2.718 1.00 75.25 85 GLY A C 1
ATOM 613 O O . GLY A 1 85 ? 16.133 11.966 -1.953 1.00 75.25 85 GLY A O 1
ATOM 614 N N . GLU A 1 86 ? 15.130 12.949 -3.697 1.00 80.81 86 GLU A N 1
ATOM 615 C CA . GLU A 1 86 ? 16.194 13.929 -3.917 1.00 80.81 86 GLU A CA 1
ATOM 616 C C . GLU A 1 86 ? 16.378 14.853 -2.703 1.00 80.81 86 GLU A C 1
ATOM 618 O O . GLU A 1 86 ? 17.502 15.047 -2.249 1.00 80.81 86 GLU A O 1
ATOM 623 N N . LEU A 1 87 ? 15.287 15.362 -2.122 1.00 81.94 87 LEU A N 1
ATOM 624 C CA . LEU A 1 87 ? 15.336 16.224 -0.937 1.00 81.94 87 LEU A CA 1
ATOM 625 C C . LEU A 1 87 ? 15.917 15.502 0.289 1.00 81.94 87 LEU A C 1
ATOM 627 O O . LEU A 1 87 ? 16.656 16.104 1.065 1.00 81.94 87 LEU A O 1
ATOM 631 N N . VAL A 1 88 ? 15.565 14.228 0.482 1.00 81.50 88 VAL A N 1
ATOM 632 C CA . VAL A 1 88 ? 15.992 13.434 1.645 1.00 81.50 88 VAL A CA 1
ATOM 633 C C . VAL A 1 88 ? 17.420 12.912 1.484 1.00 81.50 88 VAL A C 1
ATOM 635 O O . VAL A 1 88 ? 18.176 12.916 2.454 1.00 81.50 88 VAL A O 1
ATOM 638 N N . PHE A 1 89 ? 17.798 12.463 0.286 1.00 82.56 89 PHE A N 1
ATOM 639 C CA . PHE A 1 89 ? 19.080 11.794 0.040 1.00 82.56 89 PHE A CA 1
ATOM 640 C C . PHE A 1 89 ? 20.123 12.675 -0.661 1.00 82.56 89 PHE A C 1
ATOM 642 O O . PHE A 1 89 ? 21.283 12.279 -0.739 1.00 82.56 89 PHE A O 1
ATOM 649 N N . GLY A 1 90 ? 19.753 13.864 -1.147 1.00 77.81 90 GLY A N 1
ATOM 650 C CA . GLY A 1 90 ? 20.667 14.808 -1.800 1.00 77.81 90 GLY A CA 1
ATOM 651 C C . GLY A 1 90 ? 21.205 14.327 -3.151 1.00 77.81 90 GLY A C 1
ATOM 652 O O . GLY A 1 90 ? 22.284 14.749 -3.562 1.00 77.81 90 GLY A O 1
ATOM 653 N N . VAL A 1 91 ? 20.492 13.418 -3.824 1.00 78.19 91 VAL A N 1
ATOM 654 C CA . VAL A 1 91 ? 20.916 12.800 -5.089 1.00 78.19 91 VAL A CA 1
ATOM 655 C C . VAL A 1 91 ? 19.994 13.249 -6.217 1.00 78.19 91 VAL A C 1
ATOM 657 O O . VAL A 1 91 ? 18.805 12.935 -6.200 1.00 78.19 91 VAL A O 1
ATOM 660 N N . HIS A 1 92 ? 20.554 13.929 -7.221 1.00 76.38 92 HIS A N 1
ATOM 661 C CA . HIS A 1 92 ? 19.830 14.274 -8.444 1.00 76.38 92 HIS A CA 1
ATOM 662 C C . HIS A 1 92 ? 19.797 13.065 -9.405 1.00 76.38 92 HIS A C 1
ATOM 664 O O . HIS A 1 92 ? 20.830 12.415 -9.607 1.00 76.38 92 HIS A O 1
ATOM 670 N N . PRO A 1 93 ? 18.638 12.697 -9.978 1.00 69.38 93 PRO A N 1
ATOM 671 C CA . PRO A 1 93 ? 18.555 11.577 -10.909 1.00 69.38 93 PRO A CA 1
ATOM 672 C C . PRO A 1 93 ? 19.070 11.935 -12.310 1.00 69.38 93 PRO A C 1
ATOM 674 O O . PRO A 1 93 ? 18.406 12.649 -13.050 1.00 69.38 93 PRO A O 1
ATOM 677 N N . ASP A 1 94 ? 20.179 11.324 -12.735 1.00 68.50 94 ASP A N 1
ATOM 678 C CA . ASP A 1 94 ? 20.683 11.424 -14.121 1.00 68.50 94 ASP A CA 1
ATOM 679 C C . ASP A 1 94 ? 19.992 10.448 -15.109 1.00 68.50 94 ASP A C 1
ATOM 681 O O . ASP A 1 94 ? 20.520 10.150 -16.180 1.00 68.50 94 ASP A O 1
ATOM 685 N N . GLY A 1 95 ? 18.824 9.896 -14.758 1.00 67.25 95 GLY A N 1
ATOM 686 C CA . GLY A 1 95 ? 18.111 8.911 -15.580 1.00 67.25 95 GLY A CA 1
ATOM 687 C C . GLY A 1 95 ? 16.863 8.318 -14.916 1.00 67.25 95 GLY A C 1
ATOM 688 O O . GLY A 1 95 ? 16.641 8.485 -13.715 1.00 67.25 95 GLY A O 1
ATOM 689 N N . VAL A 1 96 ? 16.050 7.607 -15.708 1.00 66.75 96 VAL A N 1
ATOM 690 C CA . VAL A 1 96 ? 14.752 7.036 -15.284 1.00 66.75 96 VAL A CA 1
ATOM 691 C C . VAL A 1 96 ? 14.922 6.002 -14.164 1.00 66.75 96 VAL A C 1
ATOM 693 O O . VAL A 1 96 ? 14.280 6.130 -13.128 1.00 66.75 96 VAL A O 1
ATOM 696 N N . GLU A 1 97 ? 15.861 5.061 -14.298 1.00 67.44 97 GLU A N 1
ATOM 697 C CA . GLU A 1 97 ? 16.120 4.011 -13.289 1.00 67.44 97 GLU A CA 1
ATOM 698 C C . GLU A 1 97 ? 16.525 4.582 -11.916 1.00 67.44 97 GLU A C 1
ATOM 700 O O . GLU A 1 97 ? 16.139 4.082 -10.853 1.00 67.44 97 GLU A O 1
ATOM 705 N N . ARG A 1 98 ? 17.281 5.689 -11.916 1.00 69.62 98 ARG A N 1
ATOM 706 C CA . ARG A 1 98 ? 17.677 6.384 -10.684 1.00 69.62 98 ARG A CA 1
ATOM 707 C C . ARG A 1 98 ? 16.498 7.141 -10.068 1.00 69.62 98 ARG A C 1
ATOM 709 O O . ARG A 1 98 ? 16.392 7.182 -8.845 1.00 69.62 98 ARG A O 1
ATOM 716 N N . SER A 1 99 ? 15.593 7.682 -10.887 1.00 70.19 99 SER A N 1
ATOM 717 C CA . SER A 1 99 ? 14.341 8.307 -10.430 1.00 70.19 99 SER A CA 1
ATOM 718 C C . SER A 1 99 ? 13.405 7.295 -9.757 1.00 70.19 99 SER A C 1
ATOM 720 O O . SER A 1 99 ? 12.856 7.568 -8.688 1.00 70.19 99 SER A O 1
ATOM 722 N N . GLU A 1 100 ? 13.295 6.096 -10.328 1.00 74.69 100 GLU A N 1
ATOM 723 C CA . GLU A 1 100 ? 12.541 4.976 -9.761 1.00 74.69 100 GLU A CA 1
ATOM 724 C C . GLU A 1 100 ? 13.101 4.549 -8.396 1.00 74.69 100 GLU A C 1
ATOM 726 O O . GLU A 1 100 ? 12.370 4.499 -7.405 1.00 74.69 100 GLU A O 1
ATOM 731 N N . SER A 1 101 ? 14.420 4.368 -8.303 1.00 78.25 101 SER A N 1
ATOM 732 C CA . SER A 1 101 ? 15.104 4.044 -7.041 1.00 78.25 101 SER A CA 1
ATOM 733 C C . SER A 1 101 ? 14.923 5.131 -5.967 1.00 78.25 101 SER A C 1
ATOM 735 O O . SER A 1 101 ? 14.754 4.832 -4.779 1.00 78.25 101 SER A O 1
ATOM 737 N N . LEU A 1 102 ? 14.919 6.408 -6.367 1.00 82.31 102 LEU A N 1
ATOM 738 C CA . LEU A 1 102 ? 14.671 7.545 -5.471 1.00 82.31 102 LEU A CA 1
ATOM 739 C C . LEU A 1 102 ? 13.235 7.566 -4.945 1.00 82.31 102 LEU A C 1
ATOM 741 O O . LEU A 1 102 ? 13.021 7.823 -3.766 1.00 82.31 102 LEU A O 1
ATOM 745 N N . SER A 1 103 ? 12.252 7.266 -5.789 1.00 85.12 103 SER A N 1
ATOM 746 C CA . SER A 1 103 ? 10.842 7.212 -5.395 1.00 85.12 103 SER A CA 1
ATOM 747 C C . SER A 1 103 ? 10.574 6.096 -4.372 1.00 85.12 103 SER A C 1
ATOM 749 O O . SER A 1 103 ? 9.955 6.345 -3.332 1.00 85.12 103 SER A O 1
ATOM 751 N N . VAL A 1 104 ? 11.107 4.888 -4.590 1.00 87.88 104 VAL A N 1
ATOM 752 C CA . VAL A 1 104 ? 10.898 3.766 -3.656 1.00 87.88 104 VAL A CA 1
ATOM 753 C C . VAL A 1 104 ? 11.632 3.999 -2.326 1.00 87.88 104 VAL A C 1
ATOM 755 O O . VAL A 1 104 ? 11.090 3.722 -1.252 1.00 87.88 104 VAL A O 1
ATOM 758 N N . SER A 1 105 ? 12.844 4.561 -2.362 1.00 86.81 105 SER A N 1
ATOM 759 C CA . SER A 1 105 ? 13.593 4.912 -1.145 1.00 86.81 105 SER A CA 1
ATOM 760 C C . SER A 1 105 ? 12.948 6.066 -0.364 1.00 86.81 105 SER A C 1
ATOM 762 O O . SER A 1 105 ? 12.875 6.001 0.867 1.00 86.81 105 SER A O 1
ATOM 764 N N . ALA A 1 106 ? 12.404 7.077 -1.053 1.00 88.94 106 ALA A N 1
ATOM 765 C CA . ALA A 1 106 ? 11.621 8.154 -0.443 1.00 88.94 106 ALA A CA 1
ATOM 766 C C . ALA A 1 106 ? 10.370 7.619 0.253 1.00 88.94 106 ALA A C 1
ATOM 768 O O . ALA A 1 106 ? 10.065 8.017 1.378 1.00 88.94 106 ALA A O 1
ATOM 769 N N . TRP A 1 107 ? 9.664 6.684 -0.386 1.00 93.50 107 TRP A N 1
ATOM 770 C CA . TRP A 1 107 ? 8.526 6.007 0.223 1.00 93.50 107 TRP A CA 1
ATOM 771 C C . TRP A 1 107 ? 8.918 5.219 1.468 1.00 93.50 107 TRP A C 1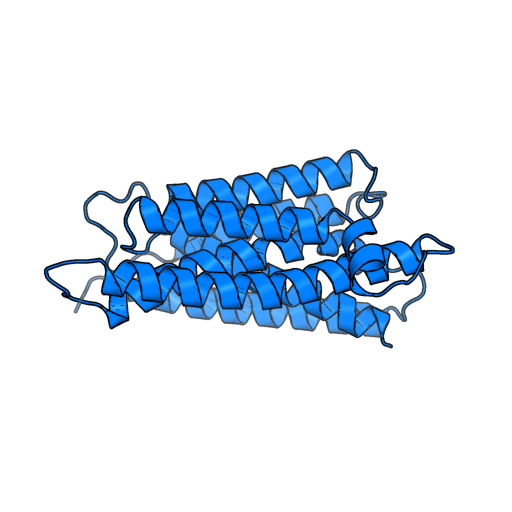
ATOM 773 O O . TRP A 1 107 ? 8.204 5.304 2.465 1.00 93.50 107 TRP A O 1
ATOM 783 N N . LEU A 1 108 ? 10.047 4.505 1.462 1.00 92.06 108 LEU A N 1
ATOM 784 C CA . LEU A 1 108 ? 10.502 3.759 2.638 1.00 92.06 108 LEU A CA 1
ATOM 785 C C . LEU A 1 108 ? 10.829 4.695 3.814 1.00 92.06 108 LEU A C 1
ATOM 787 O O . LEU A 1 108 ? 10.368 4.463 4.934 1.00 92.06 108 LEU A O 1
ATOM 791 N N . ALA A 1 109 ? 11.578 5.772 3.560 1.00 91.75 109 ALA A N 1
ATOM 792 C CA . ALA A 1 109 ? 11.884 6.793 4.566 1.00 91.75 109 ALA A CA 1
ATOM 793 C C . ALA A 1 109 ? 10.610 7.499 5.069 1.00 91.75 109 ALA A C 1
ATOM 795 O O . ALA A 1 109 ? 10.433 7.723 6.274 1.00 91.75 109 ALA A O 1
ATOM 796 N N . GLY A 1 110 ? 9.685 7.783 4.149 1.00 92.44 110 GLY A N 1
ATOM 797 C CA . GLY A 1 110 ? 8.351 8.290 4.444 1.00 92.44 110 GLY A CA 1
ATOM 798 C C . GLY A 1 110 ? 7.575 7.334 5.345 1.00 92.44 110 GLY A C 1
ATOM 799 O O . GLY A 1 110 ? 7.077 7.753 6.383 1.00 92.44 110 GLY A O 1
ATOM 800 N N . CYS A 1 111 ? 7.538 6.039 5.029 1.00 94.25 111 CYS A N 1
ATOM 801 C CA . CYS A 1 111 ? 6.887 5.020 5.849 1.00 94.25 111 CYS A CA 1
ATOM 802 C C . CYS A 1 111 ? 7.475 4.964 7.257 1.00 94.25 111 CYS A C 1
ATOM 804 O O . CYS A 1 111 ? 6.712 4.987 8.217 1.00 94.25 111 CYS A O 1
ATOM 806 N N . ALA A 1 112 ? 8.803 4.955 7.404 1.00 94.06 112 ALA A N 1
ATOM 807 C CA . ALA A 1 112 ? 9.442 4.975 8.720 1.00 94.06 112 ALA A CA 1
ATOM 808 C C . ALA A 1 112 ? 8.989 6.191 9.551 1.00 94.06 112 ALA A C 1
ATOM 810 O O . ALA A 1 112 ? 8.584 6.048 10.705 1.00 94.06 112 ALA A O 1
ATOM 811 N N . THR A 1 113 ? 8.966 7.375 8.936 1.00 94.25 113 THR A N 1
ATOM 812 C CA . THR A 1 113 ? 8.536 8.622 9.588 1.00 94.25 113 THR A CA 1
ATOM 813 C C . THR A 1 113 ? 7.044 8.607 9.933 1.00 94.25 113 THR A C 1
ATOM 815 O O . THR A 1 113 ? 6.650 8.965 11.044 1.00 94.25 113 THR A O 1
ATOM 818 N N . LEU A 1 114 ? 6.198 8.155 9.006 1.00 96.25 114 LEU A N 1
ATOM 819 C CA . LEU A 1 114 ? 4.748 8.078 9.180 1.00 96.25 114 LEU A CA 1
ATOM 820 C C . LEU A 1 114 ? 4.354 7.041 10.233 1.00 96.25 114 LEU A C 1
ATOM 822 O O . LEU A 1 114 ? 3.399 7.271 10.969 1.00 96.25 114 LEU A O 1
ATOM 826 N N . LEU A 1 115 ? 5.091 5.935 10.353 1.00 96.19 115 LEU A N 1
ATOM 827 C CA . LEU A 1 115 ? 4.882 4.939 11.404 1.00 96.19 115 LEU A CA 1
ATOM 828 C C . LEU A 1 115 ? 5.231 5.501 12.785 1.00 96.19 115 LEU A C 1
ATOM 830 O O . LEU A 1 115 ? 4.469 5.302 13.729 1.00 96.19 115 LEU A O 1
ATOM 834 N N . VAL A 1 116 ? 6.323 6.262 12.911 1.00 96.75 116 VAL A N 1
ATOM 835 C CA . VAL A 1 116 ? 6.639 6.971 14.164 1.00 96.75 116 VAL A CA 1
ATOM 836 C C . VAL A 1 116 ? 5.538 7.979 14.502 1.00 96.75 116 VAL A C 1
ATOM 838 O O . VAL A 1 116 ? 5.044 7.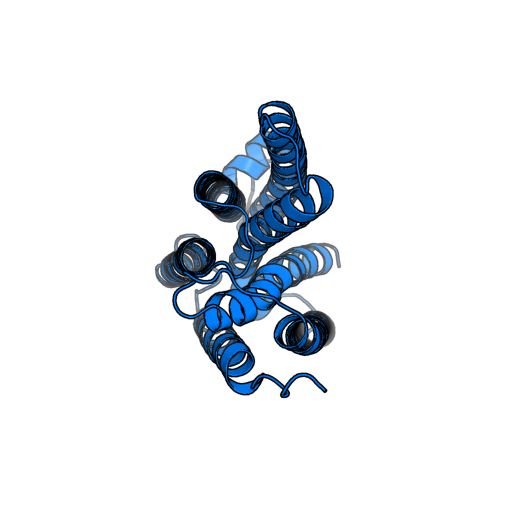991 15.630 1.00 96.75 116 VAL A O 1
ATOM 841 N N . MET A 1 117 ? 5.090 8.771 13.523 1.00 96.50 117 MET A N 1
ATOM 842 C CA . MET A 1 117 ? 3.980 9.711 13.708 1.00 96.50 117 MET A CA 1
ATOM 843 C C . MET A 1 117 ? 2.681 9.008 14.107 1.00 96.50 117 MET A C 1
ATOM 845 O O . MET A 1 117 ? 2.005 9.462 15.029 1.00 96.50 117 MET A O 1
ATOM 849 N N . LEU A 1 118 ? 2.352 7.880 13.470 1.00 95.25 118 LEU A N 1
ATOM 850 C CA . LEU A 1 118 ? 1.197 7.056 13.818 1.00 95.25 118 LEU A CA 1
ATOM 851 C C . LEU A 1 118 ? 1.257 6.652 15.287 1.00 95.25 118 LEU A C 1
ATOM 853 O O . LEU A 1 118 ? 0.277 6.846 16.001 1.00 95.25 118 LEU A O 1
ATOM 857 N N . LEU A 1 119 ? 2.398 6.140 15.754 1.00 94.38 119 LEU A N 1
ATOM 858 C CA . LEU A 1 119 ? 2.574 5.750 17.151 1.00 94.38 119 LEU A CA 1
ATOM 859 C C . LEU A 1 119 ? 2.388 6.945 18.093 1.00 94.38 119 LEU A C 1
ATOM 861 O O . LEU A 1 119 ? 1.597 6.858 19.032 1.00 94.38 119 LEU A O 1
ATOM 865 N N . VAL A 1 120 ? 3.044 8.079 17.823 1.00 94.75 120 VAL A N 1
ATOM 866 C CA . VAL A 1 120 ? 2.938 9.292 18.655 1.00 94.75 120 VAL A CA 1
ATOM 867 C C . VAL A 1 120 ? 1.492 9.786 18.743 1.00 94.75 120 VAL A C 1
ATOM 869 O O . VAL A 1 120 ? 0.989 10.022 19.842 1.00 94.75 120 VAL A O 1
ATOM 872 N N . VAL A 1 121 ? 0.798 9.894 17.608 1.00 92.19 121 VAL A N 1
ATOM 873 C CA . VAL A 1 121 ? -0.606 10.330 17.552 1.00 92.19 121 VAL A CA 1
ATOM 874 C C . VAL A 1 121 ? -1.523 9.326 18.250 1.00 92.19 121 VAL A C 1
ATOM 876 O O . VAL A 1 121 ? -2.434 9.731 18.979 1.00 92.19 121 VAL A O 1
ATOM 879 N N . SER A 1 122 ? -1.260 8.027 18.086 1.00 90.31 122 SER A N 1
ATOM 880 C CA . SER A 1 122 ? -1.980 6.958 18.784 1.00 90.31 122 SER A CA 1
ATOM 881 C C . SER A 1 122 ? -1.893 7.161 20.298 1.00 90.31 122 SER A C 1
ATOM 883 O O . SER A 1 122 ? -2.932 7.279 20.956 1.00 90.31 122 SER A O 1
ATOM 885 N N . PHE A 1 123 ? -0.674 7.305 20.836 1.00 89.62 123 PHE A N 1
ATOM 886 C CA . PHE A 1 123 ? -0.403 7.565 22.257 1.00 89.62 123 PHE A CA 1
ATOM 887 C C . PHE A 1 123 ? -1.031 8.854 22.765 1.00 89.62 123 PHE A C 1
ATOM 889 O O . PHE A 1 123 ? -1.783 8.815 23.742 1.00 89.62 123 PHE A O 1
ATOM 896 N N . ALA A 1 124 ? -0.800 9.975 22.087 1.00 89.88 124 ALA A N 1
ATOM 897 C CA . ALA A 1 124 ? -1.358 11.262 22.484 1.00 89.88 124 ALA A CA 1
ATOM 898 C C . ALA A 1 124 ? -2.890 11.205 22.595 1.00 89.88 124 ALA A C 1
ATOM 900 O O . ALA A 1 124 ? -3.467 11.655 23.589 1.00 89.88 124 ALA A O 1
ATOM 901 N N . ARG A 1 125 ? -3.557 10.570 21.620 1.00 87.38 125 ARG A N 1
ATOM 902 C CA . ARG A 1 125 ? -5.019 10.444 21.608 1.00 87.38 125 ARG A CA 1
ATOM 903 C C . ARG A 1 125 ? -5.538 9.657 22.802 1.00 87.38 125 ARG A C 1
ATOM 905 O O . ARG A 1 125 ? -6.586 10.002 23.341 1.00 87.38 125 ARG A O 1
ATOM 912 N N . GLN A 1 126 ? -4.856 8.591 23.199 1.00 85.12 126 GLN A N 1
ATOM 913 C CA . GLN A 1 126 ? -5.316 7.797 24.336 1.00 85.12 126 GLN A CA 1
ATOM 914 C C . GLN A 1 126 ? -5.045 8.469 25.672 1.00 85.12 126 GLN A C 1
ATOM 916 O O . GLN A 1 126 ? -5.879 8.379 26.571 1.00 85.12 126 GLN A O 1
ATOM 921 N N . MET A 1 127 ? -3.947 9.216 25.774 1.00 86.50 127 MET A N 1
ATOM 922 C CA . MET A 1 127 ? -3.659 10.023 26.957 1.00 86.50 127 MET A CA 1
ATOM 923 C C . MET A 1 127 ? -4.680 11.157 27.147 1.00 86.50 127 MET A C 1
ATOM 925 O O . MET A 1 127 ? -5.011 11.488 28.287 1.00 86.50 127 MET A O 1
ATOM 929 N N . ALA A 1 128 ? -5.232 11.689 26.050 1.00 86.19 128 ALA A N 1
ATOM 930 C CA . ALA A 1 128 ? -6.245 12.746 26.055 1.00 86.19 128 ALA A CA 1
ATOM 931 C C . ALA A 1 128 ? -7.681 12.277 26.387 1.00 86.19 128 ALA A C 1
ATOM 933 O O . ALA A 1 128 ? -8.550 13.115 26.624 1.00 86.19 128 ALA A O 1
ATOM 934 N N . ARG A 1 129 ? -7.968 10.965 26.406 1.00 82.50 129 ARG A N 1
ATOM 935 C CA . ARG A 1 129 ? -9.308 10.436 26.740 1.00 82.50 129 ARG A CA 1
ATOM 936 C C . ARG A 1 129 ? -9.525 10.366 28.255 1.00 82.50 129 ARG A C 1
ATOM 938 O O . ARG A 1 129 ? -8.610 10.031 29.005 1.00 82.50 129 ARG A O 1
ATOM 945 N N . ASN A 1 130 ? -10.755 10.625 28.703 1.00 79.19 130 ASN A N 1
ATOM 946 C CA . ASN A 1 130 ? -11.193 10.388 30.079 1.00 79.19 130 ASN A CA 1
ATOM 947 C C . ASN A 1 130 ? -12.698 10.033 30.096 1.00 79.19 130 ASN A C 1
ATOM 949 O O . ASN A 1 130 ? -13.488 10.879 29.676 1.00 79.19 130 ASN A O 1
ATOM 953 N N . PRO A 1 131 ? -13.122 8.827 30.537 1.00 76.88 131 PRO A N 1
ATOM 954 C CA . PRO A 1 131 ? -12.339 7.731 31.133 1.00 76.88 131 PRO A CA 1
ATOM 955 C C . PRO A 1 131 ? -11.473 6.944 30.128 1.00 76.88 131 PRO A C 1
ATOM 957 O O . PRO A 1 131 ? -11.746 6.915 28.930 1.00 76.88 131 PRO A O 1
ATOM 960 N N . ARG A 1 132 ? -10.406 6.299 30.626 1.00 77.69 132 ARG A N 1
ATOM 961 C CA . ARG A 1 132 ? -9.398 5.558 29.835 1.00 77.69 132 ARG A CA 1
ATOM 962 C C . ARG A 1 132 ? -9.652 4.045 29.843 1.00 77.69 132 ARG A C 1
ATOM 964 O O . ARG A 1 132 ? -8.889 3.293 30.442 1.00 77.69 132 ARG A O 1
ATOM 971 N N . THR A 1 133 ? -10.733 3.589 29.222 1.00 76.19 133 THR A N 1
ATOM 972 C CA . THR A 1 133 ? -11.032 2.151 29.098 1.00 76.19 133 THR A CA 1
ATOM 973 C C . THR A 1 133 ? -10.495 1.571 27.786 1.00 76.19 133 THR A C 1
ATOM 975 O O . THR A 1 133 ? -10.361 2.282 26.790 1.00 76.19 133 THR A O 1
ATOM 978 N N . ASP A 1 134 ? -10.157 0.277 27.791 1.00 77.94 134 ASP A N 1
ATOM 979 C CA . ASP A 1 134 ? -9.754 -0.513 26.611 1.00 77.94 134 ASP A CA 1
ATOM 980 C C . ASP A 1 134 ? -8.591 0.070 25.783 1.00 77.94 134 ASP A C 1
ATOM 982 O O . ASP A 1 134 ? -8.508 -0.109 24.566 1.00 77.94 134 ASP A O 1
ATOM 986 N N . MET A 1 135 ? -7.662 0.744 26.468 1.00 82.69 135 MET A N 1
ATOM 987 C CA . MET A 1 135 ? -6.516 1.469 25.906 1.00 82.69 135 MET A CA 1
ATOM 988 C C . MET A 1 135 ? -5.702 0.614 24.912 1.00 82.69 135 MET A C 1
ATOM 990 O O . MET A 1 135 ? -5.523 0.973 23.748 1.00 82.69 135 MET A O 1
ATOM 994 N N . ILE A 1 136 ? -5.288 -0.582 25.337 1.00 85.19 136 ILE A N 1
ATOM 995 C CA . ILE A 1 136 ? -4.456 -1.490 24.529 1.00 85.19 136 ILE A CA 1
ATOM 996 C C . ILE A 1 136 ? -5.185 -1.940 23.254 1.00 85.19 136 ILE A C 1
ATOM 998 O O . ILE A 1 136 ? -4.600 -1.968 22.169 1.00 85.19 136 ILE A O 1
ATOM 1002 N N . VAL A 1 137 ? -6.476 -2.257 23.361 1.00 85.31 137 VAL A N 1
ATOM 1003 C CA . VAL A 1 137 ? -7.272 -2.761 22.233 1.00 85.31 137 VAL A CA 1
ATOM 1004 C C . VAL A 1 137 ? -7.505 -1.650 21.209 1.00 85.31 137 VAL A C 1
ATOM 1006 O O . VAL A 1 137 ? -7.267 -1.848 20.021 1.00 85.31 137 VAL A O 1
ATOM 1009 N N . GLN A 1 138 ? -7.866 -0.450 21.667 1.00 84.62 138 GLN A N 1
ATOM 1010 C CA . GLN A 1 138 ? -8.040 0.717 20.796 1.00 84.62 138 GLN A CA 1
ATOM 1011 C C . GLN A 1 138 ? -6.719 1.209 20.180 1.00 84.62 138 GLN A C 1
ATOM 1013 O O . GLN A 1 138 ? -6.741 1.868 19.145 1.00 84.62 138 GLN A O 1
ATOM 1018 N N . MET A 1 139 ? -5.562 0.933 20.800 1.00 87.56 139 MET A N 1
ATOM 1019 C CA . MET A 1 139 ? -4.260 1.239 20.183 1.00 87.56 139 MET A CA 1
ATOM 1020 C C . MET A 1 139 ? -4.016 0.295 19.033 1.00 87.56 139 MET A C 1
ATOM 1022 O O . MET A 1 139 ? -3.686 0.720 17.934 1.00 87.56 139 MET A O 1
ATOM 1026 N N . SER A 1 140 ? -4.166 -0.994 19.323 1.00 89.69 140 SER A N 1
ATOM 1027 C CA . SER A 1 140 ? -3.891 -2.061 18.371 1.00 89.69 140 SER A CA 1
ATOM 1028 C C . SER A 1 140 ? -4.748 -1.886 17.127 1.00 89.69 140 SER A C 1
ATOM 1030 O O . SER A 1 140 ? -4.262 -2.050 16.013 1.00 89.69 140 SER A O 1
ATOM 1032 N N . HIS A 1 141 ? -6.003 -1.484 17.320 1.00 88.06 141 HIS A N 1
ATOM 1033 C CA . HIS A 1 141 ? -6.908 -1.173 16.234 1.00 88.06 141 HIS A CA 1
ATOM 1034 C C . HIS A 1 141 ? -6.423 0.015 15.390 1.00 88.06 141 HIS A C 1
ATOM 1036 O O . HIS A 1 141 ? -6.202 -0.158 14.190 1.00 88.06 141 HIS A O 1
ATOM 1042 N N . MET A 1 142 ? -6.129 1.161 16.018 1.00 88.75 142 MET A N 1
ATOM 1043 C CA . MET A 1 142 ? -5.721 2.360 15.280 1.00 88.75 142 MET A CA 1
ATOM 1044 C C . MET A 1 142 ? -4.388 2.165 14.558 1.00 88.75 142 MET A C 1
ATOM 1046 O O . MET A 1 142 ? -4.224 2.597 13.417 1.00 88.75 142 MET A O 1
ATOM 1050 N N . VAL A 1 143 ? -3.441 1.492 15.210 1.00 92.31 143 VAL A N 1
ATOM 1051 C CA . VAL A 1 143 ? -2.147 1.164 14.614 1.00 92.31 143 VAL A CA 1
ATOM 1052 C C . VAL A 1 143 ? -2.346 0.223 13.431 1.00 92.31 143 VAL A C 1
ATOM 1054 O O . VAL A 1 143 ? -1.755 0.454 12.385 1.00 92.31 143 VAL A O 1
ATOM 1057 N N . MET A 1 144 ? -3.201 -0.795 13.539 1.00 91.75 144 MET A N 1
ATOM 1058 C CA . MET A 1 144 ? -3.449 -1.719 12.432 1.00 91.75 144 MET A CA 1
ATOM 1059 C C . MET A 1 144 ? -4.118 -1.036 11.231 1.00 91.75 144 MET A C 1
ATOM 1061 O O . MET A 1 144 ? -3.706 -1.278 10.095 1.00 91.75 144 MET A O 1
ATOM 1065 N N . ASP A 1 145 ? -5.096 -0.156 11.465 1.00 90.94 145 ASP A N 1
ATOM 1066 C CA . ASP A 1 145 ? -5.746 0.638 10.411 1.00 90.94 145 ASP A CA 1
ATOM 1067 C C . ASP A 1 145 ? -4.738 1.591 9.743 1.00 90.94 145 ASP A C 1
ATOM 1069 O O . ASP A 1 145 ? -4.602 1.617 8.518 1.00 90.94 145 ASP A O 1
ATOM 1073 N N . GLY A 1 146 ? -3.938 2.298 10.548 1.00 93.12 146 GLY A N 1
ATOM 1074 C CA . GLY A 1 146 ? -2.900 3.211 10.069 1.00 93.12 146 GLY A CA 1
ATOM 1075 C C . GLY A 1 146 ? -1.784 2.514 9.287 1.00 93.12 146 GLY A C 1
ATOM 1076 O O . GLY A 1 146 ? -1.447 2.955 8.191 1.00 93.12 146 GLY A O 1
ATOM 1077 N N . VAL A 1 147 ? -1.245 1.404 9.802 1.00 95.56 147 VAL A N 1
ATOM 1078 C CA . VAL A 1 147 ? -0.208 0.604 9.125 1.00 95.56 147 VAL A CA 1
ATOM 1079 C C . VAL A 1 147 ? -0.732 0.070 7.797 1.00 95.56 147 VAL A C 1
ATOM 1081 O O . VAL A 1 147 ? -0.019 0.135 6.800 1.00 95.56 147 VAL A O 1
ATOM 1084 N N . SER A 1 148 ? -1.979 -0.406 7.757 1.00 94.44 148 SER A N 1
ATOM 1085 C CA . SER A 1 148 ? -2.596 -0.882 6.516 1.00 94.44 148 SER A CA 1
ATOM 1086 C C . SER A 1 148 ? -2.698 0.249 5.490 1.00 94.44 148 SER A C 1
ATOM 1088 O O . SER A 1 148 ? -2.255 0.089 4.355 1.00 94.44 148 SER A O 1
ATOM 1090 N N . CYS A 1 149 ? -3.201 1.422 5.886 1.00 94.88 149 CYS A N 1
ATOM 1091 C CA . CYS A 1 149 ? -3.288 2.598 5.014 1.00 94.88 149 CYS A CA 1
ATOM 1092 C C . CYS A 1 149 ? -1.927 3.076 4.492 1.00 94.88 149 CYS A C 1
ATOM 1094 O O . CYS A 1 149 ? -1.822 3.397 3.311 1.00 94.88 149 CYS A O 1
ATOM 1096 N N . ILE A 1 150 ? -0.885 3.079 5.328 1.00 96.62 150 ILE A N 1
ATOM 1097 C CA . ILE A 1 150 ? 0.486 3.413 4.908 1.00 96.62 150 ILE A CA 1
ATOM 1098 C C . ILE A 1 150 ? 1.018 2.356 3.925 1.00 96.62 150 ILE A C 1
ATOM 1100 O O . ILE A 1 150 ? 1.536 2.693 2.863 1.00 96.62 150 ILE A O 1
ATOM 1104 N N . ALA A 1 151 ? 0.847 1.068 4.235 1.00 96.88 151 ALA A N 1
ATOM 1105 C CA . ALA A 1 151 ? 1.329 -0.036 3.405 1.00 96.88 151 ALA A CA 1
ATOM 1106 C C . ALA A 1 151 ? 0.679 -0.078 2.011 1.00 96.88 151 ALA A C 1
ATOM 1108 O O . ALA A 1 151 ? 1.326 -0.496 1.049 1.00 96.88 151 ALA A O 1
ATOM 1109 N N . ALA A 1 152 ? -0.565 0.399 1.879 1.00 96.38 152 ALA A N 1
ATOM 1110 C CA . ALA A 1 152 ? -1.291 0.409 0.611 1.00 96.38 152 ALA A CA 1
ATOM 1111 C C . ALA A 1 152 ? -0.554 1.157 -0.509 1.00 96.38 152 ALA A C 1
ATOM 1113 O O . ALA A 1 152 ? -0.634 0.742 -1.662 1.00 96.38 152 ALA A O 1
ATOM 1114 N N . ALA A 1 153 ? 0.199 2.210 -0.179 1.00 95.56 153 ALA A N 1
ATOM 1115 C CA . ALA A 1 153 ? 0.981 2.968 -1.153 1.00 95.56 153 ALA A CA 1
ATOM 1116 C C . ALA A 1 153 ? 2.063 2.127 -1.854 1.00 95.56 153 ALA A C 1
ATOM 1118 O O . ALA A 1 153 ? 2.426 2.426 -2.988 1.00 95.56 153 ALA A O 1
ATOM 1119 N N . GLY A 1 154 ? 2.534 1.039 -1.235 1.00 94.56 154 GLY A N 1
ATOM 1120 C CA . GLY A 1 154 ? 3.523 0.157 -1.855 1.00 94.56 154 GLY A CA 1
ATOM 1121 C C . GLY A 1 154 ? 3.004 -0.576 -3.102 1.00 94.56 154 GLY A C 1
ATOM 1122 O O . GLY A 1 154 ? 3.796 -0.997 -3.944 1.00 94.56 154 GLY A O 1
ATOM 1123 N N . TRP A 1 155 ? 1.681 -0.650 -3.296 1.00 96.19 155 TRP A N 1
ATOM 1124 C CA . TRP A 1 155 ? 1.079 -1.160 -4.533 1.00 96.19 155 TRP A CA 1
ATOM 1125 C C . TRP A 1 155 ? 1.401 -0.322 -5.769 1.00 96.19 155 TRP A C 1
ATOM 1127 O O . TRP A 1 155 ? 1.385 -0.859 -6.877 1.00 96.19 155 TRP A O 1
ATOM 1137 N N . CYS A 1 156 ? 1.741 0.957 -5.597 1.00 93.31 156 CYS A N 1
ATOM 1138 C CA . CYS A 1 156 ? 2.153 1.829 -6.695 1.00 93.31 156 CYS A CA 1
ATOM 1139 C C . CYS A 1 156 ? 3.432 1.337 -7.388 1.00 93.31 156 CYS A C 1
ATOM 1141 O O . CYS A 1 156 ? 3.652 1.659 -8.549 1.00 93.31 156 CYS A O 1
ATOM 1143 N N . PHE A 1 157 ? 4.245 0.515 -6.716 1.00 92.56 157 PHE A N 1
ATOM 1144 C CA . PHE A 1 157 ? 5.481 -0.039 -7.273 1.00 92.56 157 PHE A CA 1
ATOM 1145 C C . PHE A 1 157 ? 5.289 -1.383 -7.983 1.00 92.56 157 PHE A C 1
ATOM 1147 O O . PHE A 1 157 ? 6.233 -1.912 -8.565 1.00 92.56 157 PHE A O 1
ATOM 1154 N N . LEU A 1 158 ? 4.073 -1.941 -7.986 1.00 93.94 158 LEU A N 1
ATOM 1155 C CA . LEU A 1 158 ? 3.796 -3.200 -8.679 1.00 93.94 158 LEU A CA 1
ATOM 1156 C C . LEU A 1 158 ? 4.154 -3.152 -10.180 1.00 93.94 158 LEU A C 1
ATOM 1158 O O . LEU A 1 158 ? 4.790 -4.095 -10.644 1.00 93.94 158 LEU A O 1
ATOM 1162 N N . PRO A 1 159 ? 3.836 -2.085 -10.942 1.00 92.00 159 PRO A N 1
ATOM 1163 C CA . PRO A 1 159 ? 4.272 -1.952 -12.332 1.00 92.00 159 PRO A CA 1
ATOM 1164 C C . PRO A 1 159 ? 5.783 -2.070 -12.529 1.00 92.00 159 PRO A C 1
ATOM 1166 O O . PRO A 1 159 ? 6.227 -2.731 -13.464 1.00 92.00 159 PRO A O 1
ATOM 1169 N N . MET A 1 160 ? 6.569 -1.476 -11.627 1.00 89.62 160 MET A N 1
ATOM 1170 C CA . MET A 1 160 ? 8.033 -1.529 -11.662 1.00 89.62 160 MET A CA 1
ATOM 1171 C C . MET A 1 160 ? 8.526 -2.970 -11.501 1.00 89.62 160 MET A C 1
ATOM 1173 O O . MET A 1 160 ? 9.412 -3.410 -12.224 1.00 89.62 160 MET A O 1
ATOM 1177 N N . LEU A 1 161 ? 7.878 -3.753 -10.631 1.00 89.00 161 LEU A N 1
ATOM 1178 C CA . LEU A 1 161 ? 8.171 -5.178 -10.470 1.00 89.00 161 LEU A CA 1
ATOM 1179 C C . LEU A 1 161 ? 7.809 -6.005 -11.720 1.00 89.00 161 LEU A C 1
ATOM 1181 O O . LEU A 1 161 ? 8.519 -6.954 -12.059 1.00 89.00 161 LEU A O 1
ATOM 1185 N N . MET A 1 162 ? 6.715 -5.660 -12.408 1.00 89.75 162 MET A N 1
ATOM 1186 C CA . MET A 1 162 ? 6.234 -6.381 -13.597 1.00 89.75 162 MET A CA 1
ATOM 1187 C C . MET A 1 162 ? 7.059 -6.075 -14.851 1.00 89.75 162 MET A C 1
ATOM 1189 O O . MET A 1 162 ? 7.309 -6.974 -15.658 1.00 89.75 162 MET A O 1
ATOM 1193 N N . HIS A 1 163 ? 7.500 -4.826 -14.987 1.00 87.62 163 HIS A N 1
ATOM 1194 C CA . HIS A 1 163 ? 8.206 -4.297 -16.153 1.00 87.62 163 HIS A CA 1
ATOM 1195 C C . HIS A 1 163 ? 9.699 -4.056 -15.908 1.00 87.62 163 HIS A C 1
ATOM 1197 O O . HIS A 1 163 ? 10.322 -3.317 -16.657 1.00 87.62 163 HIS A O 1
ATOM 1203 N N . ALA A 1 164 ? 10.289 -4.671 -14.878 1.00 82.94 164 ALA A N 1
ATOM 1204 C CA . ALA A 1 164 ? 11.727 -4.596 -14.647 1.00 82.94 164 ALA A CA 1
ATOM 1205 C C . ALA A 1 164 ? 12.492 -5.266 -15.805 1.00 82.94 164 ALA A C 1
ATOM 1207 O O . ALA A 1 164 ? 12.691 -6.491 -15.817 1.00 82.94 164 ALA A O 1
ATOM 1208 N N . ASP A 1 165 ? 12.874 -4.449 -16.782 1.00 70.25 165 ASP A N 1
ATOM 1209 C CA . ASP A 1 165 ? 13.647 -4.807 -17.962 1.00 70.25 165 ASP A CA 1
ATOM 1210 C C . ASP A 1 165 ? 15.135 -4.695 -17.605 1.00 70.25 165 ASP A C 1
ATOM 1212 O O . ASP A 1 165 ? 15.633 -3.620 -17.306 1.00 70.25 165 ASP A O 1
ATOM 1216 N N . GLY A 1 166 ? 15.845 -5.825 -17.560 1.00 73.50 166 GLY A N 1
ATOM 1217 C CA . GLY A 1 166 ? 17.272 -5.871 -17.193 1.00 73.50 166 GLY A CA 1
ATOM 1218 C C . GLY A 1 166 ? 17.597 -6.818 -16.039 1.00 73.50 166 GLY A C 1
ATOM 1219 O O . GLY A 1 166 ? 18.719 -7.310 -15.940 1.00 73.50 166 GLY A O 1
ATOM 1220 N N . VAL A 1 167 ? 16.604 -7.185 -15.226 1.00 82.75 167 VAL A N 1
ATOM 1221 C CA . VAL A 1 167 ? 16.782 -8.191 -14.171 1.00 82.75 167 VAL A CA 1
ATOM 1222 C C . VAL A 1 167 ? 16.568 -9.596 -14.729 1.00 82.75 167 VAL A C 1
ATOM 1224 O O . VAL A 1 167 ? 15.672 -9.850 -15.538 1.00 82.75 167 VAL A O 1
ATOM 1227 N N . ARG A 1 168 ? 17.385 -10.554 -14.271 1.00 86.88 168 ARG A N 1
ATOM 1228 C CA . ARG A 1 168 ? 17.268 -11.967 -14.664 1.00 86.88 168 ARG A CA 1
ATOM 1229 C C . ARG A 1 168 ? 15.828 -12.458 -14.435 1.00 86.88 168 ARG A C 1
ATOM 1231 O O . ARG A 1 168 ? 15.317 -12.317 -13.321 1.00 86.88 168 ARG A O 1
ATOM 1238 N N . PRO A 1 169 ? 15.195 -13.132 -15.415 1.00 88.38 169 PRO A N 1
ATOM 1239 C CA . PRO A 1 169 ? 13.784 -13.520 -15.323 1.00 88.38 169 PRO A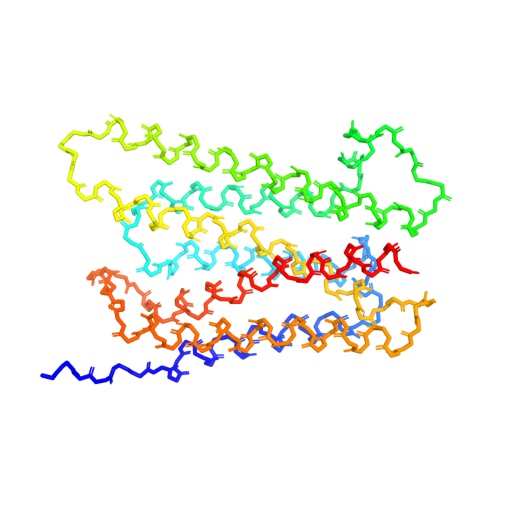 CA 1
ATOM 1240 C C . PRO A 1 169 ? 13.500 -14.431 -14.124 1.00 88.38 169 PRO A C 1
ATOM 1242 O O . PRO A 1 169 ? 12.439 -14.344 -13.515 1.00 88.38 169 PRO A O 1
ATOM 1245 N N . VAL A 1 170 ? 14.477 -15.261 -13.742 1.00 90.00 170 VAL A N 1
ATOM 1246 C CA . VAL A 1 170 ? 14.399 -16.120 -12.553 1.00 90.00 170 VAL A CA 1
ATOM 1247 C C . VAL A 1 170 ? 14.328 -15.295 -11.266 1.00 90.00 170 VAL A C 1
ATOM 1249 O O . VAL A 1 170 ? 13.516 -15.607 -10.405 1.00 90.00 170 VAL A O 1
ATOM 1252 N N . VAL A 1 171 ? 15.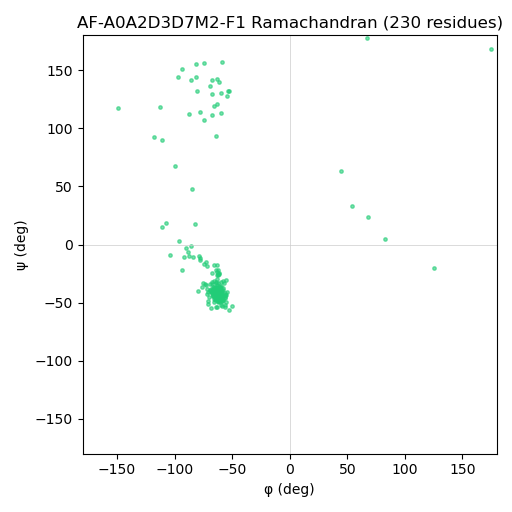126 -14.229 -11.137 1.00 90.06 171 VAL A N 1
ATOM 1253 C CA . VAL A 1 171 ? 15.115 -13.360 -9.946 1.00 90.06 171 VAL A CA 1
ATOM 1254 C C . VAL A 1 171 ? 13.764 -12.661 -9.834 1.00 90.06 171 VAL A C 1
ATOM 1256 O O . VAL A 1 171 ? 13.119 -12.760 -8.797 1.00 90.06 171 VAL A O 1
ATOM 1259 N N . ARG A 1 172 ? 13.269 -12.072 -10.932 1.00 89.75 172 ARG A N 1
ATOM 1260 C CA . ARG A 1 172 ? 11.933 -11.456 -10.975 1.00 89.75 172 ARG A CA 1
ATOM 1261 C C . ARG A 1 172 ? 10.824 -12.443 -10.590 1.00 89.75 172 ARG A C 1
ATOM 1263 O O . ARG A 1 172 ? 9.953 -12.108 -9.792 1.00 89.75 172 ARG A O 1
ATOM 1270 N N . ALA A 1 173 ? 10.868 -13.667 -11.120 1.00 90.94 173 ALA A N 1
ATOM 1271 C CA . ALA A 1 173 ? 9.892 -14.709 -10.803 1.00 90.94 173 ALA A CA 1
ATOM 1272 C C . ALA A 1 173 ? 9.935 -15.126 -9.323 1.00 90.94 173 ALA A C 1
ATOM 1274 O O . ALA A 1 173 ? 8.882 -15.278 -8.706 1.00 90.94 173 ALA A O 1
ATOM 1275 N N . LEU A 1 174 ? 11.130 -15.269 -8.738 1.00 93.00 174 LEU A N 1
ATOM 1276 C CA . LEU A 1 174 ? 11.296 -15.573 -7.313 1.00 93.00 174 LEU A CA 1
ATOM 1277 C C . LEU A 1 174 ? 10.775 -14.435 -6.428 1.00 93.00 174 LEU A C 1
ATOM 1279 O O . LEU A 1 174 ? 10.086 -14.699 -5.444 1.00 93.00 174 LEU A O 1
ATOM 1283 N N . THR A 1 175 ? 11.035 -13.182 -6.801 1.00 92.94 175 THR A N 1
ATOM 1284 C CA . THR A 1 175 ? 10.528 -12.003 -6.090 1.00 92.94 175 THR A CA 1
ATOM 1285 C C . THR A 1 175 ? 8.997 -11.946 -6.119 1.00 92.94 175 THR A C 1
ATOM 1287 O O . THR A 1 175 ? 8.364 -11.782 -5.076 1.00 92.94 175 THR A O 1
ATOM 1290 N N . LEU A 1 176 ? 8.377 -12.167 -7.284 1.00 93.06 176 LEU A N 1
ATOM 1291 C CA . LEU A 1 176 ? 6.916 -12.255 -7.412 1.00 93.06 176 LEU A CA 1
ATOM 1292 C C . LEU A 1 176 ? 6.334 -13.426 -6.606 1.00 93.06 176 LEU A C 1
ATOM 1294 O O . LEU A 1 176 ? 5.310 -13.265 -5.941 1.00 93.06 176 LEU A O 1
ATOM 1298 N N . ALA A 1 177 ? 6.995 -14.587 -6.617 1.00 94.38 177 ALA A N 1
ATOM 1299 C CA . ALA A 1 177 ? 6.584 -15.744 -5.826 1.00 94.38 177 ALA A CA 1
ATOM 1300 C C . ALA A 1 177 ? 6.651 -15.461 -4.316 1.00 94.38 177 ALA A C 1
ATOM 1302 O O . ALA A 1 177 ? 5.750 -15.864 -3.580 1.00 94.38 177 ALA A O 1
ATOM 1303 N N . ALA A 1 178 ? 7.667 -14.726 -3.853 1.00 95.44 178 ALA A N 1
ATOM 1304 C CA . ALA A 1 178 ? 7.778 -14.305 -2.459 1.00 95.44 178 ALA A CA 1
ATOM 1305 C C . ALA A 1 178 ? 6.634 -13.358 -2.056 1.00 95.44 178 ALA A C 1
ATOM 1307 O O . ALA A 1 178 ? 6.005 -13.567 -1.018 1.00 95.44 178 ALA A O 1
ATOM 1308 N N . VAL A 1 179 ? 6.297 -12.371 -2.896 1.00 95.88 179 VAL A N 1
ATOM 1309 C CA . VAL A 1 179 ? 5.140 -11.483 -2.665 1.00 95.88 179 VAL A CA 1
ATOM 1310 C C . VAL A 1 179 ? 3.833 -12.281 -2.631 1.00 95.88 179 VAL A C 1
ATOM 1312 O O . VAL A 1 179 ? 3.015 -12.088 -1.731 1.00 95.88 179 VAL A O 1
ATOM 1315 N N . ALA A 1 180 ? 3.647 -13.218 -3.565 1.00 95.50 180 ALA A N 1
ATOM 1316 C CA . ALA A 1 180 ? 2.473 -14.086 -3.595 1.00 95.50 180 ALA A CA 1
ATOM 1317 C C . ALA A 1 180 ? 2.372 -14.964 -2.335 1.00 95.50 180 ALA A C 1
ATOM 1319 O O . ALA A 1 180 ? 1.284 -15.121 -1.785 1.00 95.50 180 ALA A O 1
ATOM 1320 N N . LEU A 1 181 ? 3.494 -15.484 -1.826 1.00 96.81 181 LEU A N 1
ATOM 1321 C CA . LEU A 1 181 ? 3.529 -16.246 -0.576 1.00 96.81 181 LEU A CA 1
ATOM 1322 C C . LEU A 1 181 ? 3.090 -15.389 0.620 1.00 96.81 181 LEU A C 1
ATOM 1324 O O . LEU A 1 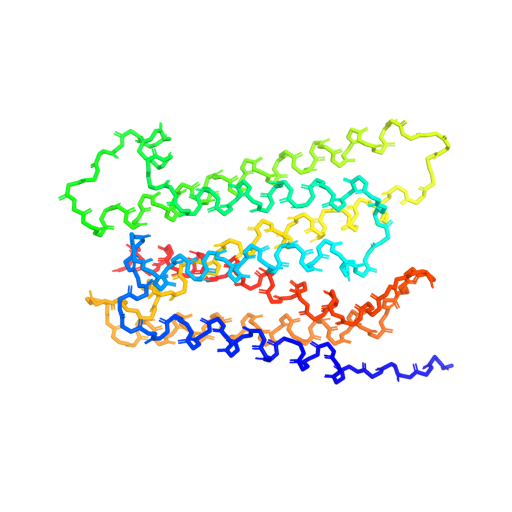181 ? 2.285 -15.846 1.434 1.00 96.81 181 LEU A O 1
ATOM 1328 N N . VAL A 1 182 ? 3.563 -14.140 0.706 1.00 96.81 182 VAL A N 1
ATOM 1329 C CA . VAL A 1 182 ? 3.126 -13.187 1.743 1.00 96.81 182 VAL A CA 1
ATOM 1330 C C . VAL A 1 182 ? 1.627 -12.902 1.621 1.00 96.81 182 VAL A C 1
ATOM 1332 O O . VAL A 1 182 ? 0.924 -12.890 2.633 1.00 96.81 182 VAL A O 1
ATOM 1335 N N . ALA A 1 183 ? 1.110 -12.747 0.399 1.00 95.56 183 ALA A N 1
ATOM 1336 C CA . ALA A 1 183 ? -0.319 -12.565 0.157 1.00 95.56 183 ALA A CA 1
ATOM 1337 C C . ALA A 1 183 ? -1.157 -13.765 0.602 1.00 95.56 183 ALA A C 1
ATOM 1339 O O . ALA A 1 183 ? -2.171 -13.587 1.274 1.00 95.56 183 ALA A O 1
ATOM 1340 N N . LEU A 1 184 ? -0.713 -14.987 0.309 1.00 95.62 184 LEU A N 1
ATOM 1341 C CA . LEU A 1 184 ? -1.386 -16.207 0.755 1.00 95.62 184 LEU A CA 1
ATOM 1342 C C . LEU A 1 184 ? -1.355 -16.353 2.283 1.00 95.62 184 LEU A C 1
ATOM 1344 O O . LEU A 1 184 ? -2.368 -16.716 2.884 1.00 95.62 184 LEU A O 1
ATOM 1348 N N . ALA A 1 185 ? -0.230 -16.026 2.924 1.00 95.62 185 ALA A N 1
ATOM 1349 C CA . ALA A 1 185 ? -0.110 -16.042 4.380 1.00 95.62 185 ALA A CA 1
ATOM 1350 C C . ALA A 1 185 ? -1.049 -15.017 5.041 1.00 95.62 185 ALA A C 1
ATOM 1352 O O . ALA A 1 185 ? -1.755 -15.346 5.997 1.00 95.62 185 ALA A O 1
ATOM 1353 N N . LEU A 1 186 ? -1.122 -13.796 4.503 1.00 94.31 186 LEU A N 1
ATOM 1354 C CA . LEU A 1 186 ? -2.035 -12.759 4.989 1.00 94.31 186 LEU A CA 1
ATOM 1355 C C . LEU A 1 186 ? -3.505 -13.082 4.690 1.00 94.31 186 LEU A C 1
ATOM 1357 O O . LEU A 1 186 ? -4.365 -12.789 5.520 1.00 94.31 186 LEU A O 1
ATOM 1361 N N . ALA A 1 187 ? -3.809 -13.741 3.571 1.00 92.62 187 ALA A N 1
ATOM 1362 C CA . ALA A 1 187 ? -5.147 -14.252 3.284 1.00 92.62 187 ALA A CA 1
ATOM 1363 C C . ALA A 1 187 ? -5.558 -15.333 4.297 1.00 92.62 187 ALA A C 1
ATOM 1365 O O . ALA A 1 187 ? -6.667 -15.287 4.838 1.00 92.62 187 ALA A O 1
ATOM 1366 N N . ALA A 1 188 ? -4.654 -16.261 4.631 1.00 92.38 188 ALA A N 1
ATOM 1367 C CA . ALA A 1 188 ? -4.880 -17.251 5.682 1.00 92.38 188 ALA A CA 1
ATOM 1368 C C . ALA A 1 188 ? -5.097 -16.580 7.049 1.00 92.38 188 ALA A C 1
ATOM 1370 O O . ALA A 1 188 ? -6.043 -16.924 7.761 1.00 92.38 188 ALA A O 1
ATOM 1371 N N . MET A 1 189 ? -4.296 -15.563 7.385 1.00 91.19 189 MET A N 1
ATOM 1372 C CA . MET A 1 189 ? -4.472 -14.794 8.620 1.00 91.19 189 MET A CA 1
ATOM 1373 C C . MET A 1 189 ? -5.804 -14.034 8.642 1.00 91.19 189 MET A C 1
ATOM 1375 O O . MET A 1 189 ? -6.509 -14.034 9.647 1.00 91.19 189 MET A O 1
ATOM 1379 N N . SER A 1 190 ? -6.214 -13.457 7.514 1.00 89.06 190 SER A N 1
ATOM 1380 C CA . SER A 1 190 ? -7.510 -12.791 7.366 1.00 89.06 190 SER A CA 1
ATOM 1381 C C . SER A 1 190 ? -8.685 -13.746 7.570 1.00 89.06 190 SER A C 1
ATOM 1383 O O . SER A 1 190 ? -9.710 -13.355 8.139 1.00 89.06 190 SER A O 1
ATOM 1385 N N . CYS A 1 191 ? -8.535 -15.021 7.195 1.00 88.25 191 CYS A N 1
ATOM 1386 C CA . CYS A 1 191 ? -9.525 -16.048 7.513 1.00 88.25 191 CYS A CA 1
ATOM 1387 C C . CYS A 1 191 ? -9.687 -16.230 9.027 1.00 88.25 191 CYS A C 1
ATOM 1389 O O . CYS A 1 191 ? -10.817 -16.347 9.505 1.00 88.25 191 CYS A O 1
ATOM 1391 N N . LEU A 1 192 ? -8.577 -16.236 9.773 1.00 88.50 192 LEU A N 1
ATOM 1392 C CA . LEU A 1 192 ? -8.586 -16.321 11.236 1.00 88.50 192 LEU A CA 1
ATOM 1393 C C . LEU A 1 192 ? -9.215 -15.063 11.842 1.00 88.50 192 LEU A C 1
ATOM 1395 O O . LEU A 1 192 ? -10.187 -15.160 12.588 1.00 88.50 192 LEU A O 1
ATOM 1399 N N . TRP A 1 193 ? -8.774 -13.878 11.417 1.00 87.31 193 TRP A N 1
ATOM 1400 C CA . TRP A 1 193 ? -9.338 -12.621 11.905 1.00 87.31 193 TRP A CA 1
ATOM 1401 C C . TRP A 1 193 ? -10.838 -12.506 11.633 1.00 87.31 193 TRP A C 1
ATOM 1403 O O . TRP A 1 193 ? -11.582 -12.053 12.492 1.00 87.31 193 TRP A O 1
ATOM 1413 N N . THR A 1 194 ? -11.320 -12.943 10.468 1.00 84.06 194 THR A N 1
ATOM 1414 C CA . THR A 1 194 ? -12.754 -12.890 10.129 1.00 84.06 194 THR A CA 1
ATOM 1415 C C . THR A 1 194 ? -13.596 -13.771 11.055 1.00 84.06 194 THR A C 1
ATOM 1417 O O . THR A 1 194 ? -14.752 -13.442 11.346 1.00 84.06 194 THR A O 1
ATOM 1420 N N . ARG A 1 195 ? -13.031 -14.889 11.525 1.00 82.94 195 ARG A N 1
ATOM 1421 C CA . ARG A 1 195 ? -13.695 -15.781 12.483 1.00 82.94 195 ARG A CA 1
ATOM 1422 C C . ARG A 1 195 ? -13.770 -15.150 13.874 1.00 82.94 195 ARG A C 1
ATOM 1424 O O . ARG A 1 195 ? -14.817 -15.259 14.508 1.00 82.94 195 ARG A O 1
ATOM 1431 N N . ASP A 1 196 ? -12.722 -14.438 14.282 1.00 81.62 196 ASP A N 1
ATOM 1432 C CA . ASP A 1 196 ? -12.577 -13.919 15.648 1.00 81.62 196 ASP A CA 1
ATOM 1433 C C . ASP A 1 196 ? -13.087 -12.480 15.836 1.00 81.62 196 ASP A C 1
ATOM 1435 O O . ASP A 1 196 ? -13.416 -12.072 16.955 1.00 81.62 196 ASP A O 1
ATOM 1439 N N . VAL A 1 197 ? -13.177 -11.691 14.759 1.00 74.50 197 VAL A N 1
ATOM 1440 C CA . VAL A 1 197 ? -13.508 -10.263 14.844 1.00 74.50 197 VAL A CA 1
ATOM 1441 C C . VAL A 1 197 ? -14.892 -10.061 15.455 1.00 74.50 197 VAL A C 1
ATOM 1443 O O . VAL A 1 197 ? -15.840 -10.772 15.144 1.00 74.50 197 VAL A O 1
ATOM 1446 N N . ARG A 1 198 ? -15.063 -9.057 16.313 1.00 71.75 198 ARG A N 1
ATOM 1447 C CA . ARG A 1 198 ? -16.382 -8.603 16.779 1.00 71.75 198 ARG A CA 1
ATOM 1448 C C . ARG A 1 198 ? -16.637 -7.224 16.172 1.00 71.75 198 ARG A C 1
ATOM 1450 O O . ARG A 1 198 ? -16.207 -6.233 16.766 1.00 71.75 198 ARG A O 1
ATOM 1457 N N . PRO A 1 199 ? -17.257 -7.147 14.976 1.00 66.25 199 PRO A N 1
ATOM 1458 C CA . PRO A 1 199 ? -17.450 -5.871 14.301 1.00 66.25 199 PRO A CA 1
ATOM 1459 C C . PRO A 1 199 ? -18.269 -4.922 15.183 1.00 66.25 199 PRO A C 1
ATOM 1461 O O . PRO A 1 199 ? -18.940 -5.350 16.127 1.00 66.25 199 PRO A O 1
ATOM 1464 N N . LEU A 1 200 ? -18.141 -3.619 14.940 1.00 65.00 200 LEU A N 1
ATOM 1465 C CA . LEU A 1 200 ? -18.984 -2.622 15.596 1.00 65.00 200 LEU A CA 1
ATOM 1466 C C . LEU A 1 200 ? -20.448 -2.858 15.189 1.00 65.00 200 LEU A C 1
ATOM 1468 O O . LEU A 1 200 ? -20.696 -3.198 14.033 1.00 65.00 200 LEU A O 1
ATOM 1472 N N . ASP A 1 201 ? -21.393 -2.668 16.110 1.00 61.41 201 ASP A N 1
ATOM 1473 C CA . ASP A 1 201 ? -22.815 -2.951 15.852 1.00 61.41 201 ASP A CA 1
ATOM 1474 C C . ASP A 1 201 ? -23.390 -2.085 14.705 1.00 61.41 201 ASP A C 1
ATOM 1476 O O . ASP A 1 201 ? -24.269 -2.537 13.978 1.00 61.41 201 ASP A O 1
ATOM 1480 N N . ASP A 1 202 ? -22.796 -0.909 14.456 1.00 65.81 202 ASP A N 1
ATOM 1481 C CA . ASP A 1 202 ? -23.133 0.016 13.358 1.00 65.81 202 ASP A CA 1
ATOM 1482 C C . ASP A 1 202 ? -22.248 -0.117 12.099 1.00 65.81 202 ASP A C 1
ATOM 1484 O O . ASP A 1 202 ? -22.379 0.661 11.147 1.00 65.81 202 ASP A O 1
ATOM 1488 N N . ALA A 1 203 ? -21.305 -1.066 12.054 1.00 63.66 203 ALA A N 1
ATOM 1489 C CA . ALA A 1 203 ? -20.414 -1.194 10.900 1.00 63.66 203 ALA A CA 1
ATOM 1490 C C . ALA A 1 203 ? -21.195 -1.652 9.654 1.00 63.66 203 ALA A C 1
ATOM 1492 O O . ALA A 1 203 ? -21.621 -2.806 9.552 1.00 63.66 203 ALA A O 1
ATOM 1493 N N . ARG A 1 204 ? -21.332 -0.772 8.651 1.00 66.06 204 ARG A N 1
ATOM 1494 C CA . ARG A 1 204 ? -21.799 -1.171 7.313 1.00 66.06 204 ARG A CA 1
ATOM 1495 C C . ARG A 1 204 ? -20.783 -2.139 6.708 1.00 66.06 204 ARG A C 1
ATOM 1497 O O . ARG A 1 204 ? -19.626 -1.783 6.541 1.00 66.06 204 ARG A O 1
ATOM 1504 N N . SER A 1 205 ? -21.217 -3.358 6.379 1.00 79.50 205 SER A N 1
ATOM 1505 C CA . SER A 1 205 ? -20.439 -4.367 5.629 1.00 79.50 205 SER A CA 1
ATOM 1506 C C . SER A 1 205 ? -18.969 -4.548 6.082 1.00 79.50 205 SER A C 1
ATOM 1508 O O . SER A 1 205 ? -18.051 -4.355 5.281 1.00 79.50 205 SER A O 1
ATOM 1510 N N . PRO A 1 206 ? -18.717 -4.992 7.331 1.00 79.06 206 PRO A N 1
ATOM 1511 C CA . PRO A 1 206 ? -17.366 -5.127 7.899 1.00 79.06 206 PRO A CA 1
ATOM 1512 C C . PRO A 1 206 ? -16.485 -6.146 7.159 1.00 79.06 206 PRO A C 1
ATOM 1514 O O . PRO A 1 206 ? -15.263 -6.118 7.270 1.00 79.06 206 PRO A O 1
ATOM 1517 N N . TRP A 1 207 ? -17.085 -7.038 6.363 1.00 83.94 207 TRP A N 1
ATOM 1518 C CA . TRP A 1 207 ? -16.346 -7.973 5.512 1.00 83.94 207 TRP A CA 1
ATOM 1519 C C . TRP A 1 207 ? -15.487 -7.272 4.448 1.00 83.94 207 TRP A C 1
ATOM 1521 O O . TRP A 1 207 ? -14.502 -7.861 4.014 1.00 83.94 207 TRP A O 1
ATOM 1531 N N . ILE A 1 208 ? -15.833 -6.045 4.028 1.00 86.38 208 ILE A N 1
ATOM 1532 C CA . ILE A 1 208 ? -15.037 -5.286 3.050 1.00 86.38 208 ILE A CA 1
ATOM 1533 C C . ILE A 1 208 ? -13.707 -4.894 3.689 1.00 86.38 208 ILE A C 1
ATOM 1535 O O . ILE A 1 208 ? -12.659 -5.287 3.189 1.00 86.38 208 ILE A O 1
ATOM 1539 N N . GLY A 1 209 ? -13.738 -4.224 4.843 1.00 84.88 209 GLY A N 1
ATOM 1540 C CA . GLY A 1 209 ? -12.521 -3.840 5.558 1.00 84.88 209 GLY A CA 1
ATOM 1541 C C . GLY A 1 209 ? -11.667 -5.037 5.990 1.00 84.88 209 GLY A C 1
ATOM 1542 O O . GLY A 1 209 ? -10.447 -4.999 5.848 1.00 84.88 209 GLY A O 1
ATOM 1543 N N . MET A 1 210 ? -12.293 -6.142 6.418 1.00 87.31 210 MET A N 1
ATOM 1544 C CA . MET A 1 210 ? -11.582 -7.396 6.727 1.00 87.31 210 MET A CA 1
ATOM 1545 C C . MET A 1 210 ? -10.850 -7.991 5.517 1.00 87.31 210 MET A C 1
ATOM 1547 O O . MET A 1 210 ? -9.774 -8.574 5.666 1.00 87.31 210 MET A O 1
ATOM 1551 N N . GLY A 1 211 ? -11.438 -7.860 4.325 1.00 88.31 211 GLY A N 1
ATOM 1552 C CA . GLY A 1 211 ? -10.806 -8.250 3.070 1.00 88.31 211 GLY A CA 1
ATOM 1553 C C . GLY A 1 211 ? -9.677 -7.297 2.678 1.00 88.31 211 GLY A C 1
ATOM 1554 O O . GLY A 1 211 ? -8.608 -7.732 2.275 1.00 88.31 211 GLY A O 1
ATOM 1555 N N . MET A 1 212 ? -9.883 -5.994 2.839 1.00 91.19 212 MET A N 1
ATOM 1556 C CA . MET A 1 212 ? -8.931 -4.980 2.390 1.00 91.19 212 MET A CA 1
ATOM 1557 C C . MET A 1 212 ? -7.661 -4.894 3.235 1.00 91.19 212 MET A C 1
ATOM 1559 O O . MET A 1 212 ? -6.591 -4.661 2.688 1.00 91.19 212 MET A O 1
ATOM 1563 N N . MET A 1 213 ? -7.744 -5.110 4.545 1.00 91.62 213 MET A N 1
ATOM 1564 C CA . MET A 1 213 ? -6.590 -5.031 5.447 1.00 91.62 213 MET A CA 1
ATOM 1565 C C . MET A 1 213 ? -5.379 -5.885 5.010 1.00 91.62 213 MET A C 1
ATOM 1567 O O . MET A 1 213 ? -4.307 -5.317 4.809 1.00 91.62 213 MET A O 1
ATOM 1571 N N . PRO A 1 214 ? -5.497 -7.213 4.794 1.00 93.38 214 PRO A N 1
ATOM 1572 C CA . PRO A 1 214 ? -4.375 -8.032 4.323 1.00 93.38 214 PRO A CA 1
ATOM 1573 C C . PRO A 1 214 ? -3.868 -7.608 2.938 1.00 93.38 214 PRO A C 1
ATOM 1575 O O . PRO A 1 214 ? -2.661 -7.586 2.720 1.00 93.38 214 PRO A O 1
ATOM 1578 N N . LEU A 1 215 ? -4.765 -7.209 2.027 1.00 95.38 215 LEU A N 1
ATOM 1579 C CA . LEU A 1 215 ? -4.400 -6.676 0.712 1.00 95.38 215 LEU A CA 1
ATOM 1580 C C . LEU A 1 215 ? -3.529 -5.421 0.855 1.0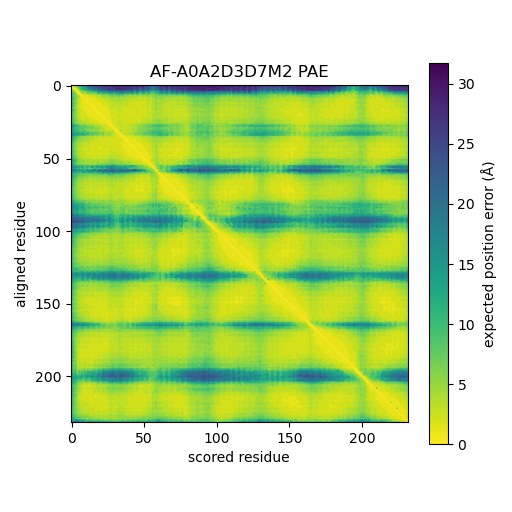0 95.38 215 LEU A C 1
ATOM 1582 O O . LEU A 1 215 ? -2.493 -5.288 0.210 1.00 95.38 215 LEU A O 1
ATOM 1586 N N . MET A 1 216 ? -3.921 -4.486 1.708 1.00 95.50 216 MET A N 1
ATOM 1587 C CA . MET A 1 216 ? -3.168 -3.253 1.911 1.00 95.50 216 MET A CA 1
ATOM 1588 C C . MET A 1 216 ? -1.808 -3.532 2.563 1.00 95.50 216 MET A C 1
ATOM 1590 O O . MET A 1 216 ? -0.801 -3.001 2.104 1.00 95.50 216 MET A O 1
ATOM 1594 N N . LEU A 1 217 ? -1.752 -4.451 3.534 1.00 95.56 217 LEU A N 1
ATOM 1595 C CA . LEU A 1 217 ? -0.498 -4.912 4.140 1.00 95.56 217 LEU A CA 1
ATOM 1596 C C . LEU A 1 217 ? 0.445 -5.569 3.120 1.00 95.56 217 LEU A C 1
ATOM 1598 O O . LEU A 1 217 ? 1.653 -5.343 3.184 1.00 95.56 217 LEU A O 1
ATOM 1602 N N . THR A 1 218 ? -0.073 -6.316 2.137 1.00 96.62 218 THR A N 1
ATOM 1603 C CA . THR A 1 218 ? 0.774 -6.850 1.054 1.00 96.62 218 THR A CA 1
ATOM 1604 C C . THR A 1 218 ? 1.403 -5.777 0.173 1.00 96.62 218 THR A C 1
ATOM 1606 O O . THR A 1 218 ? 2.450 -6.037 -0.414 1.00 96.62 218 THR A O 1
ATOM 1609 N N . GLY A 1 219 ? 0.843 -4.564 0.127 1.00 95.44 219 GLY A N 1
ATOM 1610 C CA . GLY A 1 219 ? 1.466 -3.440 -0.574 1.00 95.44 219 GLY A CA 1
ATOM 1611 C C . GLY A 1 219 ? 2.870 -3.140 -0.042 1.00 95.44 219 GLY A C 1
ATOM 1612 O O . GLY A 1 219 ? 3.785 -2.910 -0.829 1.00 95.44 219 GLY A O 1
ATOM 1613 N N . ALA A 1 220 ? 3.096 -3.271 1.271 1.00 95.38 220 ALA A N 1
ATOM 1614 C CA . ALA A 1 220 ? 4.431 -3.114 1.847 1.00 95.38 220 ALA A CA 1
ATOM 1615 C C . ALA A 1 220 ? 5.418 -4.170 1.324 1.00 95.38 220 ALA A C 1
ATOM 1617 O O . ALA A 1 220 ? 6.568 -3.845 1.035 1.00 95.38 220 ALA A O 1
ATOM 1618 N N . ALA A 1 221 ? 4.967 -5.418 1.150 1.00 95.81 221 ALA A N 1
ATOM 1619 C CA . ALA A 1 221 ? 5.794 -6.481 0.586 1.00 95.81 221 ALA A CA 1
ATOM 1620 C C . ALA A 1 221 ? 6.176 -6.191 -0.872 1.00 95.81 221 ALA A C 1
ATOM 1622 O O . ALA A 1 221 ? 7.311 -6.456 -1.247 1.00 95.81 221 ALA A O 1
ATOM 1623 N N . VAL A 1 222 ? 5.274 -5.601 -1.667 1.00 95.62 222 VAL A N 1
ATOM 1624 C CA . VAL A 1 222 ? 5.569 -5.160 -3.042 1.00 95.62 222 VAL A CA 1
ATOM 1625 C C . VAL A 1 222 ? 6.653 -4.080 -3.052 1.00 95.62 222 VAL A C 1
ATOM 1627 O O . VAL A 1 222 ? 7.643 -4.223 -3.765 1.00 95.62 222 VAL A O 1
ATOM 1630 N N . GLY A 1 223 ? 6.516 -3.036 -2.228 1.00 92.38 223 GLY A N 1
ATOM 1631 C CA . GLY A 1 223 ? 7.518 -1.967 -2.150 1.00 92.38 223 GLY A CA 1
ATOM 1632 C C . GLY A 1 223 ? 8.896 -2.469 -1.699 1.00 92.38 223 GLY A C 1
ATOM 1633 O O . GLY A 1 223 ? 9.912 -2.132 -2.303 1.00 92.38 223 GLY A O 1
ATOM 1634 N N . ILE A 1 224 ? 8.940 -3.343 -0.686 1.00 92.94 224 ILE A N 1
ATOM 1635 C CA . ILE A 1 224 ? 10.188 -3.974 -0.222 1.00 92.94 224 ILE A CA 1
ATOM 1636 C C . ILE A 1 224 ? 10.782 -4.884 -1.305 1.00 92.94 224 ILE A C 1
ATOM 1638 O O . ILE A 1 224 ? 11.990 -4.869 -1.523 1.00 92.94 224 ILE A O 1
ATOM 1642 N N . ALA A 1 225 ? 9.951 -5.664 -1.993 1.00 93.12 225 ALA A N 1
ATOM 1643 C CA . ALA A 1 225 ? 10.384 -6.554 -3.064 1.00 93.12 225 ALA A CA 1
ATOM 1644 C C . ALA A 1 225 ? 11.071 -5.791 -4.204 1.00 93.12 225 ALA A C 1
ATOM 1646 O O . ALA A 1 225 ? 12.107 -6.234 -4.696 1.00 93.12 225 ALA A O 1
ATOM 1647 N N . VAL A 1 226 ? 10.534 -4.627 -4.574 1.00 91.00 226 VAL A N 1
ATOM 1648 C CA . VAL A 1 226 ? 11.150 -3.736 -5.563 1.00 91.00 226 VAL A CA 1
ATOM 1649 C C . VAL A 1 226 ? 12.495 -3.203 -5.067 1.00 91.00 226 VAL A C 1
ATOM 1651 O O . VAL A 1 226 ? 13.469 -3.276 -5.806 1.00 91.00 226 VAL A O 1
ATOM 1654 N N . LEU A 1 227 ? 12.603 -2.759 -3.809 1.00 87.75 227 LEU A N 1
ATOM 1655 C CA . LEU A 1 227 ? 13.893 -2.329 -3.244 1.00 87.75 227 LEU A CA 1
ATOM 1656 C C . LEU A 1 227 ? 14.952 -3.428 -3.294 1.00 87.75 227 LEU A C 1
ATOM 1658 O O . LEU A 1 227 ? 16.081 -3.176 -3.700 1.00 87.75 227 LEU A O 1
ATOM 1662 N N . VAL A 1 228 ? 14.591 -4.644 -2.879 1.00 87.94 228 VAL A N 1
ATOM 1663 C CA . VAL A 1 228 ? 15.505 -5.793 -2.912 1.00 87.94 228 VAL A CA 1
ATOM 1664 C C . VAL A 1 228 ? 15.931 -6.091 -4.344 1.00 87.94 228 VAL A C 1
ATOM 1666 O O . VAL A 1 228 ? 17.100 -6.366 -4.585 1.00 87.94 228 VAL A O 1
ATOM 1669 N N . MET A 1 229 ? 15.003 -6.011 -5.294 1.00 87.56 229 MET A N 1
ATOM 1670 C CA . MET A 1 229 ? 15.288 -6.250 -6.704 1.00 87.56 229 MET A CA 1
ATOM 1671 C C . MET A 1 229 ? 16.224 -5.198 -7.307 1.00 87.56 229 MET A C 1
ATOM 1673 O O . MET A 1 229 ? 17.071 -5.560 -8.109 1.00 87.56 229 MET A O 1
ATOM 1677 N N . LEU A 1 230 ? 16.107 -3.932 -6.902 1.00 82.06 230 LEU A N 1
ATOM 1678 C CA . LEU A 1 230 ? 16.993 -2.848 -7.346 1.00 82.06 230 LEU A CA 1
ATOM 1679 C C . LEU A 1 230 ? 18.407 -2.928 -6.740 1.00 82.06 230 LEU A C 1
ATOM 1681 O O . LEU A 1 230 ? 19.315 -2.248 -7.210 1.00 82.06 230 LEU A O 1
ATOM 1685 N N . LEU A 1 231 ? 18.604 -3.732 -5.690 1.00 79.12 231 LEU A N 1
ATOM 1686 C CA . LEU A 1 231 ? 19.898 -3.929 -5.027 1.00 79.12 231 LEU A CA 1
ATOM 1687 C C . LEU A 1 231 ? 20.715 -5.104 -5.595 1.00 79.12 231 LEU A C 1
ATOM 1689 O O . LEU A 1 231 ? 21.874 -5.257 -5.206 1.00 79.12 231 LEU A O 1
ATOM 1693 N N . VAL A 1 232 ? 20.121 -5.947 -6.450 1.00 74.31 232 VAL A N 1
ATOM 1694 C CA . VAL A 1 232 ? 20.702 -7.204 -6.970 1.00 74.31 232 VAL A CA 1
ATOM 1695 C C . VAL A 1 232 ? 21.029 -7.084 -8.449 1.00 74.31 232 VAL A C 1
ATOM 1697 O O . VAL A 1 232 ? 22.156 -7.486 -8.815 1.00 74.31 232 VAL A O 1
#